Protein AF-0000000078692349 (afdb_homodimer)

Radius of gyration: 20.23 Å; Cα contacts (8 Å, |Δi|>4): 450; chains: 2; bounding box: 38×69×48 Å

Solvent-accessible surface area (backbone atoms only — not comparable to full-atom values): 13780 Å² total; per-residue (Å²): 138,80,83,74,80,79,84,69,89,69,72,74,59,70,56,84,89,34,49,70,49,48,87,74,49,48,60,55,48,46,50,53,50,50,68,70,45,60,89,51,69,67,43,76,86,51,39,38,59,49,18,36,50,50,14,47,52,44,47,55,59,54,56,73,67,59,48,63,56,44,37,41,36,24,38,16,38,36,31,57,38,77,67,88,54,72,30,64,13,73,34,67,58,64,59,73,87,56,31,44,64,45,74,45,77,47,77,55,84,42,24,32,35,38,40,37,38,37,32,41,60,52,95,136,80,84,77,78,78,79,69,86,65,71,73,59,70,57,84,87,34,50,71,49,51,86,73,50,48,61,55,49,47,51,51,50,51,68,71,45,59,90,50,69,69,44,76,86,52,39,39,59,48,19,36,49,50,14,47,50,43,47,55,59,53,54,73,68,59,49,63,56,43,36,42,37,24,37,16,38,34,29,55,41,76,66,86,54,72,30,64,13,73,34,67,58,64,58,74,88,57,32,43,63,44,75,45,78,46,78,54,84,40,24,33,35,38,39,38,38,37,33,43,61,51,94

Organism: Leishmania braziliensis (NCBI:txid5660)

pLDDT: mean 84.59, std 17.61, range [29.28, 98.5]

InterPro domains:
  IPR005334 Dynein light chain Tctex-1-like [PF03645] (25-118)
  IPR005334 Dynein light chain Tctex-1-like [PTHR21255] (7-121)
  IPR038586 Tctex-1-like superfamily [G3DSA:3.30.1140.40] (23-121)

Secondary structure (DSSP, 8-state):
-----------SSPPGGGS--HHHHHHHHHHHHHHHHTTPPP-HHHHHHHHHHHHHHHHHHHHTT--TTEEEEEEEEEEE--SS-EEEEEEEES-TTT-EEEEEEEE-SSEEEEEEEEEEE--/-----------SSPPGGGS--HHHHHHHHHHHHHHHHTTPPP-HHHHHHHHHHHHHHHHHHHHTT--TTEEEEEEEEEEE--SS-EEEEEEEES-TTT-EEEEEEEE-SSEEEEEEEEEEE--

Sequence (246 aa):
MQGEVDATTFSLRPDHQHKFRPNELKPIAKSVLESRLEDQEYNADEMQNISKEIADTVRDKIRLKNLERYKIIVHCMIGEQRGEGMRTGCKMFWDSDTDNYFEEVYVSKHLFATVTVFGVYQYMQGEVDATTFSLRPDHQHKFRPNELKPIAKSVLESRLEDQEYNADEMQNISKEIADTVRDKIRLKNLERYKIIVHCMIGEQRGEGMRTGCKMFWDSDTDNYFEEVYVSKHLFATVTVFGVYQY

Nearest PDB structures (foldseek):
  8glv-assembly1_AS  TM=9.464E-01  e=1.092E-13  Chlamydomonas reinhardtii
  8j07-assembly1_r7  TM=9.504E-01  e=2.061E-12  Homo sapiens
  8glv-assembly1_Lr  TM=9.351E-01  e=1.357E-10  Chlamydomonas reinhardtii
  8rgi-assembly1_B  TM=9.000E-01  e=9.928E-11  Homo sapiens
  8bwy-assembly1_N  TM=9.150E-01  e=2.405E-09  Chlamydomonas reinhardtii

Foldseek 3Di:
DPPPPCPDDPPLADDPLLADDCVVLVVLLVVLCCVLCPVNADDPVCVVVSQVVSQVSSVVVVVVSVNPQWDKDKGKDKDFDDDDDDDDDDDDPADPVGKDKDKDWDDDNTMIMMMIMIIHGHD/DPPPPCPPPPPLADDPLLADDCVVLVVLLVVLCCVLCPVPADDPVCVVVSQVVSQVSSVVVVVVSVNPQWDKDKGKDKDFDDDDDDDDDDDDPADPVGKDKDKDWDDDNTMIMMMIMIIHGHD

Structure (mmCIF, N/CA/C/O backbone):
data_AF-0000000078692349-model_v1
#
loop_
_entity.id
_entity.type
_entity.pdbx_description
1 polymer 'Dynein light chain'
#
loop_
_atom_site.group_PDB
_atom_site.id
_atom_site.type_symbol
_atom_site.label_atom_id
_atom_site.label_alt_id
_atom_site.label_comp_id
_atom_site.label_asym_id
_atom_site.label_entity_id
_atom_site.label_seq_id
_atom_site.pdbx_PDB_ins_code
_atom_site.Cartn_x
_atom_site.Cartn_y
_atom_site.Cartn_z
_atom_site.occupancy
_atom_site.B_iso_or_equiv
_atom_site.auth_seq_id
_atom_site.auth_comp_id
_atom_site.auth_asym_id
_atom_site.auth_atom_id
_atom_site.pdbx_PDB_model_num
ATOM 1 N N . MET A 1 1 ? -18.703 44.656 26.703 1 30 1 MET A N 1
ATOM 2 C CA . MET A 1 1 ? -18.312 43.344 27.219 1 30 1 MET A CA 1
ATOM 3 C C . MET A 1 1 ? -18 42.375 26.062 1 30 1 MET A C 1
ATOM 5 O O . MET A 1 1 ? -18.922 41.844 25.438 1 30 1 MET A O 1
ATOM 9 N N . GLN A 1 2 ? -17.062 42.594 25.094 1 35.19 2 GLN A N 1
ATOM 10 C CA . GLN A 1 2 ? -16.828 42.125 23.719 1 35.19 2 GLN A CA 1
ATOM 11 C C . GLN A 1 2 ? -16.453 40.656 23.703 1 35.19 2 GLN A C 1
ATOM 13 O O . GLN A 1 2 ? -15.539 40.219 24.422 1 35.19 2 GLN A O 1
ATOM 18 N N . GLY A 1 3 ? -17.312 39.625 23.562 1 36.78 3 GLY A N 1
ATOM 19 C CA . GLY A 1 3 ? -17.156 38.188 23.656 1 36.78 3 GLY A CA 1
ATOM 20 C C . GLY A 1 3 ? -15.906 37.656 22.953 1 36.78 3 GLY A C 1
ATOM 21 O O . GLY A 1 3 ? -15.711 37.906 21.766 1 36.78 3 GLY A O 1
ATOM 22 N N . GLU A 1 4 ? -14.633 37.5 23.609 1 35.28 4 GLU A N 1
ATOM 23 C CA . GLU A 1 4 ? -13.305 37.031 23.219 1 35.28 4 GLU A CA 1
ATOM 24 C C . GLU A 1 4 ? -13.367 35.719 22.469 1 35.28 4 GLU A C 1
ATOM 26 O O . GLU A 1 4 ? -13.922 34.719 22.984 1 35.28 4 GLU A O 1
ATOM 31 N N . VAL A 1 5 ? -13.664 35.625 21.219 1 39.97 5 VAL A N 1
ATOM 32 C CA . VAL A 1 5 ? -13.57 34.469 20.344 1 39.97 5 VAL A CA 1
ATOM 33 C C . VAL A 1 5 ? -12.289 33.688 20.641 1 39.97 5 VAL A C 1
ATOM 35 O O . VAL A 1 5 ? -11.188 34.219 20.5 1 39.97 5 VAL A O 1
ATOM 38 N N . ASP A 1 6 ? -12.188 32.969 21.859 1 36.38 6 ASP A N 1
ATOM 39 C CA . ASP A 1 6 ? -11.07 32.125 22.266 1 36.38 6 ASP A CA 1
ATOM 40 C C . ASP A 1 6 ? -10.562 31.297 21.094 1 36.38 6 ASP A C 1
ATOM 42 O O . ASP A 1 6 ? -11.297 30.469 20.547 1 36.38 6 ASP A O 1
ATOM 46 N N . ALA A 1 7 ? -9.922 31.625 20.141 1 39.53 7 ALA A N 1
ATOM 47 C CA . ALA A 1 7 ? -9.133 31.109 19.031 1 39.53 7 ALA A CA 1
ATOM 48 C C . ALA A 1 7 ? -8.461 29.781 19.391 1 39.53 7 ALA A C 1
ATOM 50 O O . ALA A 1 7 ? -7.672 29.234 18.625 1 39.53 7 ALA A O 1
ATOM 51 N N . THR A 1 8 ? -8.227 29.328 20.672 1 37.91 8 THR A N 1
ATOM 52 C CA . THR A 1 8 ? -7.164 28.562 21.312 1 37.91 8 THR A CA 1
ATOM 53 C C . THR A 1 8 ? -7.172 27.125 20.828 1 37.91 8 THR A C 1
ATOM 55 O O . THR A 1 8 ? -6.125 26.578 20.469 1 37.91 8 THR A O 1
ATOM 58 N N . THR A 1 9 ? -8.086 26.141 21.531 1 38.66 9 THR A N 1
ATOM 59 C CA . THR A 1 9 ? -7.746 24.734 21.766 1 38.66 9 THR A CA 1
ATOM 60 C C . THR A 1 9 ? -7.855 23.938 20.469 1 38.66 9 THR A C 1
ATOM 62 O O . THR A 1 9 ? -8.961 23.703 19.969 1 38.66 9 THR A O 1
ATOM 65 N N . PHE A 1 10 ? -7.469 24.203 19.344 1 40.56 10 PHE A N 1
ATOM 66 C CA . PHE A 1 10 ? -7.262 23.547 18.062 1 40.56 10 PHE A CA 1
ATOM 67 C C . PHE A 1 10 ? -7.141 22.031 18.234 1 40.56 10 PHE A C 1
ATOM 69 O O . PHE A 1 10 ? -6.23 21.547 18.922 1 40.56 10 PHE A O 1
ATOM 76 N N . SER A 1 11 ? -8.008 21.344 18.547 1 48.5 11 SER A N 1
ATOM 77 C CA . SER A 1 11 ? -8.055 19.922 18.844 1 48.5 11 SER A CA 1
ATOM 78 C C . SER A 1 11 ? -7.215 19.125 17.859 1 48.5 11 SER A C 1
ATOM 80 O O . SER A 1 11 ? -7.496 19.125 16.656 1 48.5 11 SER A O 1
ATOM 82 N N . LEU A 1 12 ? -5.84 19.016 18 1 58.34 12 LEU A N 1
ATOM 83 C CA . LEU A 1 12 ? -4.746 18.344 17.297 1 58.34 12 LEU A CA 1
ATOM 84 C C . LEU A 1 12 ? -5.176 16.969 16.812 1 58.34 12 LEU A C 1
ATOM 86 O O . LEU A 1 12 ? -4.711 16.5 15.773 1 58.34 12 LEU A O 1
ATOM 90 N N . ARG A 1 13 ? -5.957 16.297 17.672 1 58.62 13 ARG A N 1
ATOM 91 C CA . ARG A 1 13 ? -6.367 14.945 17.312 1 58.62 13 ARG A CA 1
ATOM 92 C C . ARG A 1 13 ? -7.754 14.945 16.688 1 58.62 13 ARG A C 1
ATOM 94 O O . ARG A 1 13 ? -8.562 15.836 16.938 1 58.62 13 ARG A O 1
ATOM 101 N N . PRO A 1 14 ? -8 14.219 15.688 1 60.16 14 PRO A N 1
ATOM 102 C CA . PRO A 1 14 ? -9.32 14.156 15.055 1 60.16 14 PRO A CA 1
ATOM 103 C C . PRO A 1 14 ? -10.445 13.922 16.062 1 60.16 14 PRO A C 1
ATOM 105 O O . PRO A 1 14 ? -10.242 13.273 17.078 1 60.16 14 PRO A O 1
ATOM 108 N N . ASP A 1 15 ? -11.547 14.703 15.867 1 64.62 15 ASP A N 1
ATOM 109 C CA . ASP A 1 15 ? -12.766 14.352 16.594 1 64.62 15 ASP A CA 1
ATOM 110 C C . ASP A 1 15 ? -13.172 12.906 16.312 1 64.62 15 ASP A C 1
ATOM 112 O O . ASP A 1 15 ? -12.922 12.391 15.219 1 64.62 15 ASP A O 1
ATOM 116 N N . HIS A 1 16 ? -13.609 12.195 17.344 1 62.59 16 HIS A N 1
ATOM 117 C CA . HIS A 1 16 ? -13.969 10.781 17.297 1 62.59 16 HIS A CA 1
ATOM 118 C C . HIS A 1 16 ? -14.781 10.453 16.062 1 62.59 16 HIS A C 1
ATOM 120 O O . HIS A 1 16 ? -14.617 9.391 15.461 1 62.59 16 HIS A O 1
ATOM 126 N N . GLN A 1 17 ? -15.648 11.43 15.648 1 64.31 17 GLN A N 1
ATOM 127 C CA . GLN A 1 17 ? -16.562 11.156 14.547 1 64.31 17 GLN A CA 1
ATOM 128 C C . GLN A 1 17 ? -15.844 11.227 13.203 1 64.31 17 GLN A C 1
ATOM 130 O O . GLN A 1 17 ? -16.312 10.656 12.211 1 64.31 17 GLN A O 1
ATOM 135 N N . HIS A 1 18 ? -14.75 11.781 13.141 1 77.88 18 HIS A N 1
ATOM 136 C CA . HIS A 1 18 ? -14.117 11.977 11.844 1 77.88 18 HIS A CA 1
ATOM 137 C C . HIS A 1 18 ? -12.773 11.258 11.766 1 77.88 18 HIS A C 1
ATOM 139 O O . HIS A 1 18 ? -11.875 11.688 11.047 1 77.88 18 HIS A O 1
ATOM 145 N N . LYS A 1 19 ? -12.773 10.18 12.555 1 87 19 LYS A N 1
ATOM 146 C CA . LYS A 1 19 ? -11.555 9.375 12.562 1 87 19 LYS A CA 1
ATOM 147 C C . LYS A 1 19 ? -11.586 8.32 11.461 1 87 19 LYS A C 1
ATOM 149 O O . LYS A 1 19 ? -12.656 7.844 11.078 1 87 19 LYS A O 1
ATOM 154 N N . PHE A 1 20 ? -10.531 8.016 10.93 1 93.06 20 PHE A N 1
ATOM 155 C CA . PHE A 1 20 ? -10.375 6.883 10.023 1 93.06 20 PHE A CA 1
ATOM 156 C C . PHE A 1 20 ? -10.586 5.566 10.758 1 93.06 20 PHE A C 1
ATOM 158 O O . PHE A 1 20 ? -9.75 5.168 11.57 1 93.06 20 PHE A O 1
ATOM 165 N N . ARG A 1 21 ? -11.75 4.93 10.508 1 93.19 21 ARG A N 1
ATOM 166 C CA . ARG A 1 21 ? -12.102 3.682 11.172 1 93.19 21 ARG A CA 1
ATOM 167 C C . ARG A 1 21 ? -12.195 2.533 10.172 1 93.19 21 ARG A C 1
ATOM 169 O O . ARG A 1 21 ? -13.195 2.395 9.469 1 93.19 21 ARG A O 1
ATOM 176 N N . PRO A 1 22 ? -11.25 1.64 10.219 1 94.75 22 PRO A N 1
ATOM 177 C CA . PRO A 1 22 ? -11.219 0.55 9.242 1 94.75 22 PRO A CA 1
ATOM 178 C C . PRO A 1 22 ? -12.516 -0.246 9.203 1 94.75 22 PRO A C 1
ATOM 180 O O . PRO A 1 22 ? -13.016 -0.564 8.117 1 94.75 22 PRO A O 1
ATOM 183 N N . ASN A 1 23 ? -13.078 -0.548 10.352 1 95.38 23 ASN A N 1
ATOM 184 C CA . ASN A 1 23 ? -14.273 -1.384 10.414 1 95.38 23 ASN A CA 1
ATOM 185 C C . ASN A 1 23 ? -15.438 -0.762 9.641 1 95.38 23 ASN A C 1
ATOM 187 O O . ASN A 1 23 ? -16.266 -1.477 9.086 1 95.38 23 ASN A O 1
ATOM 191 N N . GLU A 1 24 ? -15.469 0.544 9.555 1 94.94 24 GLU A N 1
ATOM 192 C CA . GLU A 1 24 ? -16.531 1.246 8.844 1 94.94 24 GLU A CA 1
ATOM 193 C C . GLU A 1 24 ? -16.234 1.33 7.348 1 94.94 24 GLU A C 1
ATOM 195 O O . GLU A 1 24 ? -17.141 1.416 6.527 1 94.94 24 GLU A O 1
ATOM 200 N N . LEU A 1 25 ? -15.047 1.319 6.988 1 97.31 25 LEU A N 1
ATOM 201 C CA . LEU A 1 25 ? -14.648 1.611 5.613 1 97.31 25 LEU A CA 1
ATOM 202 C C . LEU A 1 25 ? -14.414 0.323 4.832 1 97.31 25 LEU A C 1
ATOM 204 O O . LEU A 1 25 ? -14.586 0.296 3.609 1 97.31 25 LEU A O 1
ATOM 208 N N . LYS A 1 26 ? -14.125 -0.761 5.473 1 97.94 26 LYS A N 1
ATOM 209 C CA . LYS A 1 26 ? -13.805 -2.047 4.859 1 97.94 26 LYS A CA 1
ATOM 210 C C . LYS A 1 26 ? -14.938 -2.527 3.965 1 97.94 26 LYS A C 1
ATOM 212 O O . LYS A 1 26 ? -14.703 -2.977 2.84 1 97.94 26 LYS A O 1
ATOM 217 N N . PRO A 1 27 ? -16.203 -2.408 4.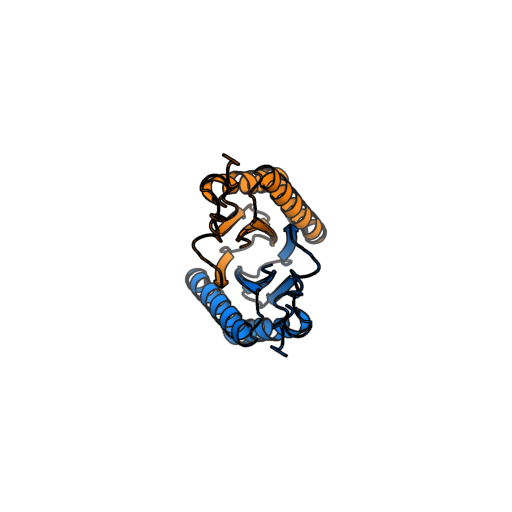438 1 98.25 27 PRO A N 1
ATOM 218 C CA . PRO A 1 27 ? -17.297 -2.887 3.59 1 98.25 27 PRO A CA 1
ATOM 219 C C . PRO A 1 27 ? -17.375 -2.146 2.258 1 98.25 27 PRO A C 1
ATOM 221 O O . PRO A 1 27 ? -17.812 -2.721 1.254 1 98.25 27 PRO A O 1
ATOM 224 N N . ILE A 1 28 ? -16.953 -0.93 2.201 1 98.19 28 ILE A N 1
ATOM 225 C CA . ILE A 1 28 ? -16.953 -0.157 0.963 1 98.19 28 ILE A CA 1
ATOM 226 C C . ILE A 1 28 ? -15.992 -0.801 -0.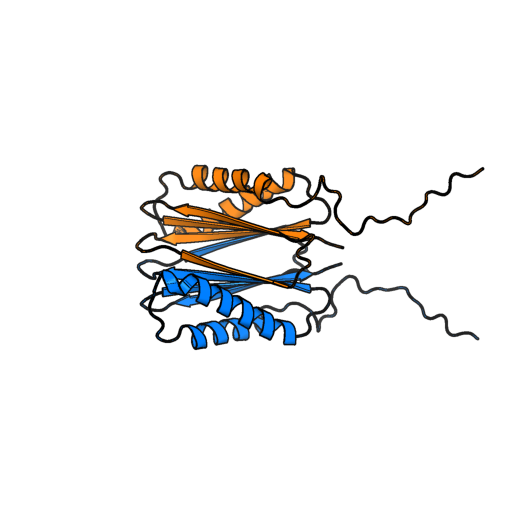042 1 98.19 28 ILE A C 1
ATOM 228 O O . ILE A 1 28 ? -16.375 -1.084 -1.179 1 98.19 28 ILE A O 1
ATOM 232 N N . ALA A 1 29 ? -14.742 -1.069 0.353 1 98.38 29 ALA A N 1
ATOM 233 C CA . ALA A 1 29 ? -13.742 -1.684 -0.524 1 98.38 29 ALA A CA 1
ATOM 234 C C . ALA A 1 29 ? -14.18 -3.084 -0.948 1 98.38 29 ALA A C 1
ATOM 236 O O . ALA A 1 29 ? -14.039 -3.457 -2.115 1 98.38 29 ALA A O 1
ATOM 237 N N . LYS A 1 30 ? -14.75 -3.791 -0.002 1 98.38 30 LYS A N 1
ATOM 238 C CA . LYS A 1 30 ? -15.211 -5.145 -0.28 1 98.38 30 LYS A CA 1
ATOM 239 C C . LYS A 1 30 ? -16.281 -5.148 -1.366 1 98.38 30 LYS A C 1
ATOM 241 O O . LYS A 1 30 ? -16.219 -5.934 -2.312 1 98.38 30 LYS A O 1
ATOM 246 N N . SER A 1 31 ? -17.203 -4.281 -1.184 1 98.5 31 SER A N 1
ATOM 247 C CA . SER A 1 31 ? -18.297 -4.203 -2.146 1 98.5 31 SER A CA 1
ATOM 248 C C . SER A 1 31 ? -17.781 -3.836 -3.535 1 98.5 31 SER A C 1
ATOM 250 O O . SER A 1 31 ? -18.234 -4.395 -4.535 1 98.5 31 SER A O 1
ATOM 252 N N . VAL A 1 32 ? -16.891 -2.906 -3.629 1 98.38 32 VAL A N 1
ATOM 253 C CA . VAL A 1 32 ? -16.344 -2.486 -4.914 1 98.38 32 VAL A CA 1
ATOM 254 C C . VAL A 1 32 ? -15.602 -3.654 -5.566 1 98.38 32 VAL A C 1
ATOM 256 O O . VAL A 1 32 ? -15.789 -3.924 -6.758 1 98.38 32 VAL A O 1
ATOM 259 N N . LEU A 1 33 ? -14.781 -4.395 -4.809 1 98.31 33 LEU A N 1
ATOM 260 C CA . LEU A 1 33 ? -14.039 -5.539 -5.32 1 98.31 33 LEU A CA 1
ATOM 261 C C . LEU A 1 33 ? -14.984 -6.613 -5.844 1 98.31 33 LEU A C 1
ATOM 263 O O . LEU A 1 33 ? -14.828 -7.094 -6.969 1 98.31 33 LEU A O 1
ATOM 267 N N . GLU A 1 34 ? -15.938 -6.93 -5.043 1 97.81 34 GLU A N 1
ATOM 268 C CA . GLU A 1 34 ? -16.875 -7.992 -5.41 1 97.81 34 GLU A CA 1
ATOM 269 C C . GLU A 1 34 ? -17.672 -7.617 -6.652 1 97.81 34 GLU A C 1
ATOM 271 O O . GLU A 1 34 ? -17.844 -8.438 -7.559 1 97.81 34 GLU A O 1
ATOM 276 N N . SER A 1 35 ? -18.172 -6.402 -6.688 1 97.88 35 SER A N 1
ATOM 277 C CA . SER A 1 35 ? -19 -5.961 -7.805 1 97.88 35 SER A CA 1
ATOM 278 C C . SER A 1 35 ? -18.188 -5.883 -9.094 1 97.88 35 SER A C 1
ATOM 280 O O . SER A 1 35 ? -18.656 -6.297 -10.156 1 97.88 35 SER A O 1
ATOM 282 N N . ARG A 1 36 ? -16.984 -5.395 -9.031 1 97.31 36 ARG A N 1
ATOM 283 C CA . ARG A 1 36 ? -16.203 -5.145 -10.234 1 97.31 36 ARG A CA 1
ATOM 284 C C . ARG A 1 36 ? -15.562 -6.434 -10.758 1 97.31 36 ARG A C 1
ATOM 286 O O . ARG A 1 36 ? -15.398 -6.605 -11.961 1 97.31 36 ARG A O 1
ATOM 293 N N . LEU A 1 37 ? -15.234 -7.375 -9.875 1 96.88 37 LEU A N 1
ATOM 294 C CA . LEU A 1 37 ? -14.391 -8.492 -10.281 1 96.88 37 LEU A CA 1
ATOM 295 C C . LEU A 1 37 ? -15.195 -9.789 -10.336 1 96.88 37 LEU A C 1
ATOM 297 O O . LEU A 1 37 ? -14.664 -10.836 -10.711 1 96.88 37 LEU A O 1
ATOM 301 N N . GLU A 1 38 ? -16.438 -9.609 -9.953 1 94.25 38 GLU A N 1
ATOM 302 C CA . GLU A 1 38 ? -17.266 -10.805 -10.047 1 94.25 38 GLU A CA 1
ATOM 303 C C . GLU A 1 38 ? -17.219 -11.406 -11.445 1 94.25 38 GLU A C 1
ATOM 305 O O . GLU A 1 38 ? -17.438 -10.703 -12.438 1 94.25 38 GLU A O 1
ATOM 310 N N . ASP A 1 39 ? -16.719 -12.57 -11.672 1 91.94 39 ASP A N 1
ATOM 311 C CA . ASP A 1 39 ? -16.688 -13.328 -12.922 1 91.94 39 ASP A CA 1
ATOM 312 C C . ASP A 1 39 ? -15.594 -12.805 -13.852 1 91.94 39 ASP A C 1
ATOM 314 O O . ASP A 1 39 ? -15.625 -13.055 -15.055 1 91.94 39 ASP A O 1
ATOM 318 N N . GLN A 1 40 ? -14.859 -11.836 -13.367 1 93.06 40 GLN A N 1
ATOM 319 C CA . GLN A 1 40 ? -13.75 -11.305 -14.148 1 93.06 40 GLN A CA 1
ATOM 320 C C . GLN A 1 40 ? -12.648 -12.352 -14.32 1 93.06 40 GLN A C 1
ATOM 322 O O . GLN A 1 40 ? -12.219 -12.969 -13.344 1 93.06 40 GLN A O 1
ATOM 327 N N . GLU A 1 41 ? -12.289 -12.609 -15.555 1 92.44 41 GLU A N 1
ATOM 328 C CA . GLU A 1 41 ? -11.109 -13.43 -15.812 1 92.44 41 GLU A CA 1
ATOM 329 C C . GLU A 1 41 ? -9.836 -12.586 -15.828 1 92.44 41 GLU A C 1
ATOM 331 O O . GLU A 1 41 ? -9.883 -11.391 -16.125 1 92.44 41 GLU A O 1
ATOM 336 N N . TYR A 1 42 ? -8.875 -13.305 -15.539 1 91.44 42 TYR A N 1
ATOM 337 C CA . TYR A 1 42 ? -7.621 -12.562 -15.547 1 91.44 42 TYR A CA 1
ATOM 338 C C . TYR A 1 42 ? -7.148 -12.32 -16.969 1 91.44 42 TYR A C 1
ATOM 340 O O . TYR A 1 42 ? -7.039 -13.25 -17.766 1 91.44 42 TYR A O 1
ATOM 348 N N . ASN A 1 43 ? -6.926 -11.102 -17.281 1 91.25 43 ASN A N 1
ATOM 349 C CA . ASN A 1 43 ? -6.312 -10.602 -18.5 1 91.25 43 ASN A CA 1
ATOM 350 C C . ASN A 1 43 ? -5.316 -9.484 -18.219 1 91.25 43 ASN A C 1
ATOM 352 O O . ASN A 1 43 ? -5.711 -8.359 -17.891 1 91.25 43 ASN A O 1
ATOM 356 N N . ALA A 1 44 ? -4.09 -9.789 -18.391 1 84.88 44 ALA A N 1
ATOM 357 C CA . ALA A 1 44 ? -3.018 -8.883 -17.984 1 84.88 44 ALA A CA 1
ATOM 358 C C . ALA A 1 44 ? -3.197 -7.504 -18.609 1 84.88 44 ALA A C 1
ATOM 360 O O . ALA A 1 44 ? -2.91 -6.484 -17.984 1 84.88 44 ALA A O 1
ATOM 361 N N . ASP A 1 45 ? -3.697 -7.402 -19.75 1 88.88 45 ASP A N 1
ATOM 362 C CA . ASP A 1 45 ? -3.816 -6.145 -20.484 1 88.88 45 ASP A CA 1
ATOM 363 C C . ASP A 1 45 ? -4.898 -5.254 -19.891 1 88.88 45 ASP A C 1
ATOM 365 O O . ASP A 1 45 ? -4.824 -4.027 -19.969 1 88.88 45 ASP A O 1
ATOM 369 N N . GLU A 1 46 ? -5.84 -5.914 -19.281 1 92.69 46 GLU A N 1
ATOM 370 C CA . GLU A 1 46 ? -6.977 -5.152 -18.781 1 92.69 46 GLU A CA 1
ATOM 371 C C . GLU A 1 46 ? -6.801 -4.82 -17.297 1 92.69 46 GLU A C 1
ATOM 373 O O . GLU A 1 46 ? -7.449 -3.908 -16.781 1 92.69 46 GLU A O 1
ATOM 378 N N . MET A 1 47 ? -5.957 -5.586 -16.625 1 92.75 47 MET A N 1
ATOM 379 C CA . MET A 1 47 ? -5.914 -5.52 -15.164 1 92.75 47 MET A CA 1
ATOM 380 C C . MET A 1 47 ? -5.352 -4.184 -14.695 1 92.75 47 MET A C 1
ATOM 382 O O . MET A 1 47 ? -5.699 -3.703 -13.609 1 92.75 47 MET A O 1
ATOM 386 N N . GLN A 1 48 ? -4.523 -3.592 -15.531 1 92.06 48 GLN A N 1
ATOM 387 C CA . GLN A 1 48 ? -4 -2.281 -15.164 1 92.06 48 GLN A CA 1
ATOM 388 C C . GLN A 1 48 ? -5.125 -1.257 -15.031 1 92.06 48 GLN A C 1
ATOM 390 O O . GLN A 1 48 ? -5.223 -0.562 -14.023 1 92.06 48 GLN A O 1
ATOM 395 N N . ASN A 1 49 ? -5.902 -1.186 -16.047 1 95.44 49 ASN A N 1
ATOM 396 C CA . ASN A 1 49 ? -7.008 -0.235 -16.031 1 95.44 49 ASN A CA 1
ATOM 397 C C . ASN A 1 49 ? -8.031 -0.571 -14.953 1 95.44 49 ASN A C 1
ATOM 399 O O . ASN A 1 49 ? -8.547 0.325 -14.289 1 95.44 49 ASN A O 1
ATOM 403 N N . ILE A 1 50 ? -8.273 -1.818 -14.789 1 96.38 50 ILE A N 1
ATOM 404 C CA . ILE A 1 50 ? -9.258 -2.262 -13.805 1 96.38 50 ILE A CA 1
ATOM 405 C C . ILE A 1 50 ? -8.781 -1.899 -12.398 1 96.38 50 ILE A C 1
ATOM 407 O O . ILE A 1 50 ? -9.562 -1.434 -11.57 1 96.38 50 ILE A O 1
ATOM 411 N N . SER A 1 51 ? -7.523 -2.146 -12.109 1 96.25 51 SER A N 1
ATOM 412 C CA . SER A 1 51 ? -6.984 -1.809 -10.797 1 96.25 51 SER A CA 1
ATOM 413 C C . SER A 1 51 ? -7.121 -0.317 -10.516 1 96.25 51 SER A C 1
ATOM 415 O O . SER A 1 51 ? -7.473 0.078 -9.398 1 96.25 51 SER A O 1
ATOM 417 N N . LYS A 1 52 ? -6.879 0.519 -11.531 1 95.19 52 LYS A N 1
ATOM 418 C CA . LYS A 1 52 ? -7.023 1.964 -11.375 1 95.19 52 LYS A CA 1
ATOM 419 C C . LYS A 1 52 ? -8.477 2.348 -11.133 1 95.19 52 LYS A C 1
ATOM 421 O O . LYS A 1 52 ? -8.766 3.213 -10.305 1 95.19 52 LYS A O 1
ATOM 426 N N . GLU A 1 53 ? -9.289 1.737 -11.844 1 97.06 53 GLU A N 1
ATOM 427 C CA . GLU A 1 53 ? -10.719 1.991 -11.688 1 97.06 53 GLU A CA 1
ATOM 428 C C . GLU A 1 53 ? -11.195 1.64 -10.281 1 97.06 53 GLU A C 1
ATOM 430 O O . GLU A 1 53 ? -11.953 2.396 -9.672 1 97.06 53 GLU A O 1
ATOM 435 N N . ILE A 1 54 ? -10.758 0.504 -9.844 1 97.62 54 ILE A N 1
ATOM 436 C CA . ILE A 1 54 ? -11.141 0.071 -8.5 1 97.62 54 ILE A CA 1
ATOM 437 C C . ILE A 1 54 ? -10.617 1.068 -7.473 1 97.62 54 ILE A C 1
ATOM 439 O O . ILE A 1 54 ? -11.359 1.5 -6.586 1 97.62 54 ILE A O 1
ATOM 443 N N . ALA A 1 55 ? -9.391 1.438 -7.605 1 96.44 55 ALA A N 1
ATOM 444 C CA . ALA A 1 55 ? -8.805 2.398 -6.676 1 96.44 55 ALA A CA 1
ATOM 445 C C . ALA A 1 55 ? -9.562 3.721 -6.695 1 96.44 55 ALA A C 1
ATOM 447 O O . ALA A 1 55 ? -9.867 4.285 -5.641 1 96.44 55 ALA A O 1
ATOM 448 N N . ASP A 1 56 ? -9.914 4.188 -7.848 1 96.06 56 ASP A N 1
ATOM 449 C CA . ASP A 1 56 ? -10.672 5.426 -8.008 1 96.06 56 ASP A CA 1
ATOM 450 C C . ASP A 1 56 ? -12.039 5.324 -7.332 1 96.06 56 ASP A C 1
ATOM 452 O O . ASP A 1 56 ? -12.445 6.234 -6.605 1 96.06 56 ASP A O 1
ATOM 456 N N . THR A 1 57 ? -12.695 4.293 -7.59 1 97.44 57 THR A N 1
ATOM 457 C CA . THR A 1 57 ? -14.039 4.102 -7.07 1 97.44 57 THR A CA 1
ATOM 458 C C . THR A 1 57 ? -14.023 4.023 -5.547 1 97.44 57 THR A C 1
ATOM 460 O O . THR A 1 57 ? -14.844 4.656 -4.879 1 97.44 57 THR A O 1
ATOM 463 N N . VAL A 1 58 ? -13.102 3.197 -4.984 1 97.62 58 VAL A N 1
ATOM 464 C CA . VAL A 1 58 ? -12.984 3.09 -3.535 1 97.62 58 VAL A CA 1
ATOM 465 C C . VAL A 1 58 ? -12.672 4.461 -2.939 1 97.62 58 VAL A C 1
ATOM 467 O O . VAL A 1 58 ? -13.289 4.871 -1.954 1 97.62 58 VAL A O 1
ATOM 470 N N . ARG A 1 59 ? -11.719 5.148 -3.51 1 95.44 59 ARG A N 1
ATOM 471 C CA . ARG A 1 59 ? -11.352 6.48 -3.045 1 95.44 59 ARG A CA 1
ATOM 472 C C . ARG A 1 59 ? -12.562 7.406 -3.031 1 95.44 59 ARG A C 1
ATOM 474 O O . ARG A 1 59 ? -12.82 8.094 -2.037 1 95.44 59 ARG A O 1
ATOM 481 N N . ASP A 1 60 ? -13.312 7.43 -4.113 1 95.31 60 ASP A N 1
ATOM 482 C CA . ASP A 1 60 ? -14.461 8.32 -4.242 1 95.31 60 ASP A CA 1
ATOM 483 C C . ASP A 1 60 ? -15.523 8 -3.191 1 95.31 60 ASP A C 1
ATOM 485 O O . ASP A 1 60 ? -16.125 8.906 -2.607 1 95.31 60 ASP A O 1
ATOM 489 N N . LYS A 1 61 ? -15.781 6.781 -2.984 1 96.5 61 LYS A N 1
ATOM 490 C CA . LYS A 1 61 ? -16.781 6.375 -1.996 1 96.5 61 LYS A CA 1
ATOM 491 C C . LYS A 1 61 ? -16.328 6.727 -0.582 1 96.5 61 LYS A C 1
ATOM 493 O O . LYS A 1 61 ? -17.125 7.156 0.245 1 96.5 61 LYS A O 1
ATOM 498 N N . ILE A 1 62 ? -15.047 6.52 -0.279 1 95.25 62 ILE A N 1
ATOM 499 C CA . ILE A 1 62 ? -14.531 6.848 1.043 1 95.25 62 ILE A CA 1
ATOM 500 C C . ILE A 1 62 ? -14.547 8.367 1.242 1 95.25 62 ILE A C 1
ATOM 502 O O . ILE A 1 62 ? -14.812 8.844 2.346 1 95.25 62 ILE A O 1
ATOM 506 N N . ARG A 1 63 ? -14.297 9.086 0.216 1 90.88 63 ARG A N 1
ATOM 507 C CA . ARG A 1 63 ? -14.32 10.539 0.279 1 90.88 63 ARG A CA 1
ATOM 508 C C . ARG A 1 63 ? -15.68 11.047 0.747 1 90.88 63 ARG A C 1
ATOM 510 O O . ARG A 1 63 ? -15.766 12.094 1.396 1 90.88 63 ARG A O 1
ATOM 517 N N . LEU A 1 64 ? -16.688 10.375 0.421 1 93.38 64 LEU A N 1
ATOM 518 C CA . LEU A 1 64 ? -18.047 10.758 0.784 1 93.38 64 LEU A CA 1
ATOM 519 C C . LEU A 1 64 ? -18.25 10.672 2.293 1 93.38 64 LEU A C 1
ATOM 521 O O . LEU A 1 64 ? -19.219 11.219 2.822 1 93.38 64 LEU A O 1
ATOM 525 N N . LYS A 1 65 ? -17.312 10 3.006 1 92.56 65 LYS A N 1
ATOM 526 C CA . LYS A 1 65 ? -17.391 9.898 4.461 1 92.56 65 LYS A CA 1
ATOM 527 C C . LYS A 1 65 ? -16.859 11.156 5.129 1 92.56 65 LYS A C 1
ATOM 529 O O . LYS A 1 65 ? -16.953 11.312 6.348 1 92.56 65 LYS A O 1
ATO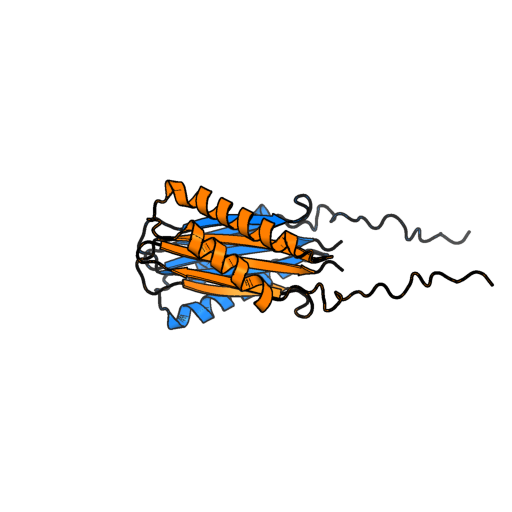M 534 N N . ASN A 1 66 ? -16.281 12.094 4.434 1 89.62 66 ASN A N 1
ATOM 535 C CA . ASN A 1 66 ? -15.844 13.414 4.863 1 89.62 66 ASN A CA 1
ATOM 536 C C . ASN A 1 66 ? -14.867 13.32 6.035 1 89.62 66 ASN A C 1
ATOM 538 O O . ASN A 1 66 ? -15.039 13.992 7.051 1 89.62 66 ASN A O 1
ATOM 542 N N . LEU A 1 67 ? -13.891 12.461 5.91 1 90.12 67 LEU A N 1
ATOM 543 C CA . LEU A 1 67 ? -12.844 12.359 6.918 1 90.12 67 LEU A CA 1
ATOM 544 C C . LEU A 1 67 ? -11.922 13.57 6.875 1 90.12 67 LEU A C 1
ATOM 546 O O . LEU A 1 67 ? -10.953 13.602 6.113 1 90.12 67 LEU A O 1
ATOM 550 N N . GLU A 1 68 ? -12.219 14.492 7.773 1 87.81 68 GLU A N 1
ATOM 551 C CA . GLU A 1 68 ? -11.484 15.758 7.793 1 87.81 68 GLU A CA 1
ATOM 552 C C . GLU A 1 68 ? -10.047 15.555 8.258 1 87.81 68 GLU A C 1
ATOM 554 O O . GLU A 1 68 ? -9.789 14.758 9.156 1 87.81 68 GLU A O 1
ATOM 559 N N . ARG A 1 69 ? -9.086 16.219 7.633 1 88.31 69 ARG A N 1
ATOM 560 C CA . ARG A 1 69 ? -7.668 16.297 7.965 1 88.31 69 ARG A CA 1
ATOM 561 C C . ARG A 1 69 ? -6.98 14.953 7.695 1 88.31 69 ARG A C 1
ATOM 563 O O . ARG A 1 69 ? -5.98 14.625 8.344 1 88.31 69 ARG A O 1
ATOM 570 N N . TYR A 1 70 ? -7.664 14.117 6.953 1 91.19 70 TYR A N 1
ATOM 571 C CA . TYR A 1 70 ? -6.996 12.891 6.531 1 91.19 70 TYR A CA 1
ATOM 572 C C . TYR A 1 70 ? -6.613 12.961 5.055 1 91.19 70 TYR A C 1
ATOM 574 O O . TYR A 1 70 ? -7.43 13.352 4.215 1 91.19 70 TYR A O 1
ATOM 582 N N . LYS A 1 71 ? -5.414 12.633 4.805 1 91.56 71 LYS A N 1
ATOM 583 C CA . LYS A 1 71 ? -5.062 12.188 3.461 1 91.56 71 LYS A CA 1
ATOM 584 C C . LYS A 1 71 ? -5.387 10.711 3.268 1 91.56 71 LYS A C 1
ATOM 586 O O . LYS A 1 71 ? -5.031 9.875 4.102 1 91.56 71 LYS A O 1
ATOM 591 N N . ILE A 1 72 ? -6.086 10.43 2.188 1 93.5 72 ILE A N 1
ATOM 592 C CA . ILE A 1 72 ? -6.496 9.055 1.916 1 93.5 72 ILE A CA 1
ATOM 593 C C . ILE A 1 72 ? -5.68 8.492 0.75 1 93.5 72 ILE A C 1
ATOM 595 O O . ILE A 1 72 ? -5.574 9.133 -0.302 1 93.5 72 ILE A O 1
ATOM 599 N N . ILE A 1 73 ? -5.082 7.348 0.979 1 94.56 73 ILE A N 1
ATOM 600 C CA . ILE A 1 73 ? -4.359 6.633 -0.066 1 94.56 73 ILE A CA 1
ATOM 601 C C . ILE A 1 73 ? -5.039 5.289 -0.336 1 94.56 73 ILE A C 1
ATOM 603 O O . ILE A 1 73 ? -5.301 4.52 0.591 1 94.56 73 ILE A O 1
ATOM 607 N N . VAL A 1 74 ? -5.348 5.074 -1.58 1 96.69 74 VAL A N 1
ATOM 608 C CA . VAL A 1 74 ? -5.906 3.789 -1.982 1 96.69 74 VAL A CA 1
ATOM 609 C C . VAL A 1 74 ? -4.98 3.117 -2.992 1 96.69 74 VAL A C 1
ATOM 611 O O . VAL A 1 74 ? -4.637 3.707 -4.02 1 96.69 74 VAL A O 1
ATOM 614 N N . HIS A 1 75 ? -4.52 2 -2.652 1 95.75 75 HIS A N 1
ATOM 615 C CA . HIS A 1 75 ? -3.654 1.185 -3.496 1 95.75 75 HIS A CA 1
ATOM 616 C C . HIS A 1 75 ? -4.324 -0.135 -3.861 1 95.75 75 HIS A C 1
ATOM 618 O O . HIS A 1 75 ? -4.805 -0.857 -2.984 1 95.75 75 HIS A O 1
ATOM 624 N N . CYS A 1 76 ? -4.445 -0.438 -5.156 1 96.69 76 CYS A N 1
ATOM 625 C CA . CYS A 1 76 ? -5.047 -1.681 -5.625 1 96.69 76 CYS A CA 1
ATOM 626 C C . CYS A 1 76 ? -4.039 -2.508 -6.418 1 96.69 76 CYS A C 1
ATOM 628 O O . CYS A 1 76 ? -3.346 -1.98 -7.289 1 96.69 76 CYS A O 1
ATOM 630 N N . MET A 1 77 ? -3.98 -3.771 -6.117 1 93.88 77 MET A N 1
ATOM 631 C CA . MET A 1 77 ? -3.127 -4.719 -6.832 1 93.88 77 MET A CA 1
ATOM 632 C C . MET A 1 77 ? -3.924 -5.941 -7.273 1 93.88 77 MET A C 1
ATOM 634 O O . MET A 1 77 ? -4.68 -6.512 -6.484 1 93.88 77 MET A O 1
ATOM 638 N N . ILE A 1 78 ? -3.773 -6.32 -8.531 1 93.12 78 ILE A N 1
ATOM 639 C CA . ILE A 1 78 ? -4.449 -7.5 -9.07 1 93.12 78 ILE A CA 1
ATOM 640 C C . ILE A 1 78 ? -3.424 -8.438 -9.703 1 93.12 78 ILE A C 1
ATOM 642 O O . ILE A 1 78 ? -2.508 -7.992 -10.398 1 93.12 78 ILE A O 1
ATOM 646 N N . GLY A 1 79 ? -3.584 -9.695 -9.469 1 90.31 79 GLY A N 1
ATOM 647 C CA . GLY A 1 79 ? -2.719 -10.703 -10.062 1 90.31 79 GLY A CA 1
ATOM 648 C C . GLY A 1 79 ? -3.441 -12 -10.367 1 90.31 79 GLY A C 1
ATOM 649 O O . GLY A 1 79 ? -4.578 -12.203 -9.938 1 90.31 79 GLY A O 1
ATOM 650 N N . GLU A 1 80 ? -2.789 -12.781 -11.156 1 88.19 80 GLU A N 1
ATOM 651 C CA . GLU A 1 80 ? -3.334 -14.094 -11.484 1 88.19 80 GLU A CA 1
ATOM 652 C C . GLU A 1 80 ? -3.27 -15.031 -10.281 1 88.19 80 GLU A C 1
ATOM 654 O O . GLU A 1 80 ? -2.256 -15.094 -9.586 1 88.19 80 GLU A O 1
ATOM 659 N N . GLN A 1 81 ? -4.445 -15.656 -9.984 1 82.75 81 GLN A N 1
ATOM 660 C CA . GLN A 1 81 ? -4.5 -16.594 -8.867 1 82.75 81 GLN A CA 1
ATOM 661 C C . GLN A 1 81 ? -4.09 -18 -9.289 1 82.75 81 GLN A C 1
ATOM 663 O O . GLN A 1 81 ? -4.82 -18.672 -10.023 1 82.75 81 GLN A O 1
ATOM 668 N N . ARG A 1 82 ? -2.859 -18.625 -8.953 1 73.5 82 ARG A N 1
ATOM 669 C CA . ARG A 1 82 ? -2.451 -19.984 -9.266 1 73.5 82 ARG A CA 1
ATOM 670 C C . ARG A 1 82 ? -1.813 -20.656 -8.062 1 73.5 82 ARG A C 1
ATOM 672 O O . ARG A 1 82 ? -1.425 -21.828 -8.125 1 73.5 82 ARG A O 1
ATOM 679 N N . GLY A 1 83 ? -1.942 -20.078 -6.902 1 69 83 GLY A N 1
ATOM 680 C CA . GLY A 1 83 ? -1.153 -20.703 -5.859 1 69 83 GLY A CA 1
ATOM 681 C C . GLY A 1 83 ? -1.666 -20.422 -4.461 1 69 83 GLY A C 1
ATOM 682 O O . GLY A 1 83 ? -2.871 -20.25 -4.258 1 69 83 GLY A O 1
ATOM 683 N N . GLU A 1 84 ? -0.703 -20.625 -3.486 1 66.31 84 GLU A N 1
ATOM 684 C CA . GLU A 1 84 ? -0.98 -20.688 -2.055 1 66.31 84 GLU A CA 1
ATOM 685 C C . GLU A 1 84 ? -1.196 -19.281 -1.482 1 66.31 84 GLU A C 1
ATOM 687 O O . GLU A 1 84 ? -1.064 -19.078 -0.275 1 66.31 84 GLU A O 1
ATOM 692 N N . GLY A 1 85 ? -1.354 -18.297 -2.115 1 75.81 85 GLY A N 1
ATOM 693 C CA . GLY A 1 85 ? -1.88 -17.031 -1.595 1 75.81 85 GLY A CA 1
ATOM 694 C C . GLY A 1 85 ? -0.813 -15.977 -1.406 1 75.81 85 GLY A C 1
ATOM 695 O O . GLY A 1 85 ? 0.29 -16.094 -1.944 1 75.81 85 GLY A O 1
ATOM 696 N N . MET A 1 86 ? -1.106 -14.82 -0.973 1 81.94 86 MET A N 1
ATOM 697 C CA . MET A 1 86 ? -0.306 -13.617 -0.772 1 81.94 86 MET A CA 1
ATOM 698 C C . MET A 1 86 ? -0.251 -13.234 0.705 1 81.94 86 MET A C 1
ATOM 700 O O . MET A 1 86 ? -1.203 -13.484 1.448 1 81.94 86 MET A O 1
ATOM 704 N N . ARG A 1 87 ? 0.925 -12.836 1.146 1 87.12 87 ARG A N 1
ATOM 705 C CA . ARG A 1 87 ? 1.111 -12.289 2.488 1 87.12 87 ARG A CA 1
ATOM 706 C C . ARG A 1 87 ? 1.592 -10.844 2.434 1 87.12 87 ARG A C 1
ATOM 708 O O . ARG A 1 87 ? 2.324 -10.461 1.519 1 87.12 87 ARG A O 1
ATOM 715 N N . THR A 1 88 ? 1.148 -10.141 3.447 1 88.06 88 THR A N 1
ATOM 716 C CA . THR A 1 88 ? 1.513 -8.734 3.408 1 88.06 88 THR A CA 1
ATOM 717 C C . THR A 1 88 ? 2.061 -8.281 4.758 1 88.06 88 THR A C 1
ATOM 719 O O . THR A 1 88 ? 1.688 -8.82 5.801 1 88.06 88 THR A O 1
ATOM 722 N N . GLY A 1 89 ? 3.059 -7.395 4.621 1 87.19 89 GLY A N 1
ATOM 723 C CA . GLY A 1 89 ? 3.568 -6.637 5.754 1 87.19 89 GLY A CA 1
ATOM 724 C C . GLY A 1 89 ? 3.518 -5.137 5.539 1 87.19 89 GLY A C 1
ATOM 725 O O . GLY A 1 89 ? 3.742 -4.652 4.43 1 87.19 89 GLY A O 1
ATOM 726 N N . CYS A 1 90 ? 3.076 -4.473 6.539 1 81.69 90 CYS A N 1
ATOM 727 C CA . CYS A 1 90 ? 2.975 -3.02 6.465 1 81.69 90 CYS A CA 1
ATOM 728 C C . CYS A 1 90 ? 3.65 -2.361 7.664 1 81.69 90 CYS A C 1
ATOM 730 O O . CYS A 1 90 ? 3.441 -2.777 8.805 1 81.69 90 CYS A O 1
ATOM 732 N N . LYS A 1 91 ? 4.504 -1.482 7.398 1 79.38 91 LYS A N 1
ATOM 733 C CA . LYS A 1 91 ? 5.164 -0.696 8.438 1 79.38 91 LYS A CA 1
ATOM 734 C C . LYS A 1 91 ? 4.988 0.8 8.188 1 79.38 91 LYS A C 1
ATOM 736 O O . LYS A 1 91 ? 5.031 1.254 7.047 1 79.38 91 LYS A O 1
ATOM 741 N N . MET A 1 92 ? 4.531 1.407 9.164 1 71.31 92 MET A N 1
ATOM 742 C CA . MET A 1 92 ? 4.277 2.84 9.039 1 71.31 92 MET A CA 1
ATOM 743 C C . MET A 1 92 ? 5.074 3.627 10.07 1 71.31 92 MET A C 1
ATOM 745 O O . MET A 1 92 ? 5.301 3.148 11.18 1 71.31 92 MET A O 1
ATOM 749 N N . PHE A 1 93 ? 5.824 4.598 9.617 1 67.12 93 PHE A N 1
ATOM 750 C CA . PHE A 1 93 ? 6.352 5.578 10.562 1 67.12 93 PHE A CA 1
ATOM 751 C C . PHE A 1 93 ? 5.383 6.738 10.734 1 67.12 93 PHE A C 1
ATOM 753 O O . PHE A 1 93 ? 5.352 7.656 9.906 1 67.12 93 PHE A O 1
ATOM 760 N N . TRP A 1 94 ? 4.223 6.434 11.469 1 60 94 TRP A N 1
ATOM 761 C CA . TRP A 1 94 ? 3.244 7.469 11.789 1 60 94 TRP A CA 1
ATOM 762 C C . TRP A 1 94 ? 2.709 7.301 13.203 1 60 94 TRP A C 1
ATOM 764 O O . TRP A 1 94 ? 3.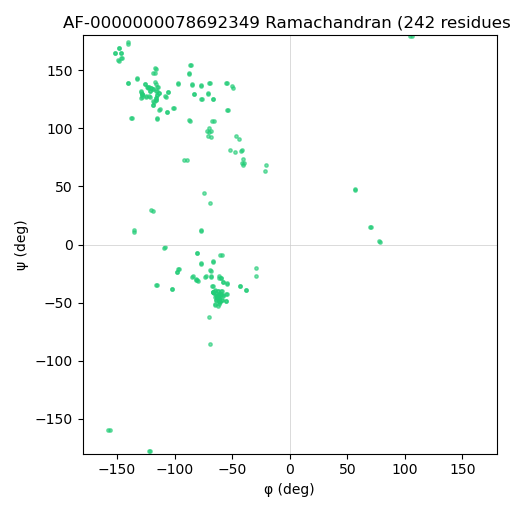09 6.363 13.914 1 60 94 TRP A O 1
ATOM 774 N N . ASP A 1 95 ? 1.935 8.344 13.523 1 70.25 95 ASP A N 1
ATOM 775 C CA . ASP A 1 95 ? 1.188 8.344 14.781 1 70.25 95 ASP A CA 1
ATOM 776 C C . ASP A 1 95 ? 0.078 7.297 14.758 1 70.25 95 ASP A C 1
ATOM 778 O O . ASP A 1 95 ? -0.965 7.504 14.133 1 70.25 95 ASP A O 1
ATOM 782 N N . SER A 1 96 ? 0.375 6.121 15.352 1 71.5 96 SER A N 1
ATOM 783 C CA . SER A 1 96 ? -0.555 4.996 15.352 1 71.5 96 SER A CA 1
ATOM 784 C C . SER A 1 96 ? -1.874 5.367 16.016 1 71.5 96 SER A C 1
ATOM 786 O O . SER A 1 96 ? -2.869 4.652 15.883 1 71.5 96 SER A O 1
ATOM 788 N N . ASP A 1 97 ? -1.954 6.516 16.641 1 77.5 97 ASP A N 1
ATOM 789 C CA . ASP A 1 97 ? -3.195 6.941 17.281 1 77.5 97 ASP A CA 1
ATOM 790 C C . ASP A 1 97 ? -4.16 7.547 16.25 1 77.5 97 ASP A C 1
ATOM 792 O O . ASP A 1 97 ? -5.375 7.512 16.453 1 77.5 97 ASP A O 1
ATOM 796 N N . THR A 1 98 ? -3.615 8.133 15.25 1 84.94 98 THR A N 1
ATOM 797 C CA . THR A 1 98 ? -4.465 8.852 14.305 1 84.94 98 THR A CA 1
ATOM 798 C C . THR A 1 98 ? -4.41 8.203 12.93 1 84.94 98 THR A C 1
ATOM 800 O O . THR A 1 98 ? -5.434 8.086 12.25 1 84.94 98 THR A O 1
ATOM 803 N N . ASP A 1 99 ? -3.283 7.695 12.562 1 90.12 99 ASP A N 1
ATOM 804 C CA . ASP A 1 99 ? -3.131 7.043 11.266 1 90.12 99 ASP A CA 1
ATOM 805 C C . ASP A 1 99 ? -3.561 5.582 11.336 1 90.12 99 ASP A C 1
ATOM 807 O O . ASP A 1 99 ? -3.346 4.91 12.344 1 90.12 99 ASP A O 1
ATOM 811 N N . ASN A 1 100 ? -4.219 5.133 10.438 1 92.31 100 ASN A N 1
ATOM 812 C CA . ASN A 1 100 ? -4.625 3.734 10.359 1 92.31 100 ASN A CA 1
ATOM 813 C C . ASN A 1 100 ? -4.73 3.256 8.914 1 92.31 100 ASN A C 1
ATOM 815 O O . ASN A 1 100 ? -4.535 4.035 7.984 1 92.31 100 ASN A O 1
ATOM 819 N N . TYR A 1 101 ? -4.863 1.968 8.75 1 93.56 101 TYR A N 1
ATOM 820 C CA . TYR A 1 101 ? -5.051 1.4 7.422 1 93.56 101 TYR A CA 1
ATOM 821 C C . TYR A 1 101 ? -5.844 0.101 7.488 1 93.56 101 TYR A C 1
ATOM 823 O O . TYR A 1 101 ? -6.031 -0.463 8.57 1 93.56 101 TYR A O 1
ATOM 831 N N . PHE A 1 102 ? -6.316 -0.316 6.359 1 95.19 102 PHE A N 1
ATOM 832 C CA . PHE A 1 102 ? -6.887 -1.653 6.234 1 95.19 102 PHE A CA 1
ATOM 833 C C . PHE A 1 102 ? -6.613 -2.232 4.855 1 95.19 102 PHE A C 1
ATOM 835 O O . PHE A 1 102 ? -6.246 -1.503 3.93 1 95.19 102 PHE A O 1
ATOM 842 N N . GLU A 1 103 ? -6.734 -3.535 4.832 1 95.69 103 GLU A N 1
ATOM 843 C CA . GLU A 1 103 ? -6.543 -4.281 3.592 1 95.69 103 GLU A CA 1
ATOM 844 C C . GLU A 1 103 ? -7.715 -5.219 3.324 1 95.69 103 GLU A C 1
ATOM 846 O O . GLU A 1 103 ? -8.188 -5.906 4.234 1 95.69 103 GLU A O 1
ATOM 851 N N . GLU A 1 104 ? -8.234 -5.141 2.17 1 96.5 104 GLU A N 1
ATOM 852 C CA . GLU A 1 104 ? -9.25 -6.082 1.72 1 96.5 104 GLU A CA 1
ATOM 853 C C . GLU A 1 104 ? -8.75 -6.918 0.544 1 96.5 104 GLU A C 1
ATOM 855 O O . GLU A 1 104 ? -8.07 -6.402 -0.346 1 96.5 104 GLU A O 1
ATOM 860 N N . VAL A 1 105 ? -9.039 -8.219 0.641 1 94.38 105 VAL A N 1
ATOM 861 C CA . VAL A 1 105 ? -8.57 -9.141 -0.389 1 94.38 105 VAL A CA 1
ATOM 862 C C . VAL A 1 105 ? -9.758 -9.836 -1.048 1 94.38 105 VAL A C 1
ATOM 864 O O . VAL A 1 105 ? -10.711 -10.227 -0.37 1 94.38 105 VAL A O 1
ATOM 867 N N . TYR A 1 106 ? -9.695 -9.875 -2.332 1 95.75 106 TYR A N 1
ATOM 868 C CA . TYR A 1 106 ? -10.625 -10.641 -3.148 1 95.75 106 TYR A CA 1
ATOM 869 C C . TYR A 1 106 ? -9.914 -11.766 -3.887 1 95.75 106 TYR A C 1
ATOM 871 O O . TYR A 1 106 ? -8.875 -11.539 -4.516 1 95.75 106 TYR A O 1
ATOM 879 N N . VAL A 1 107 ? -10.484 -12.953 -3.738 1 92.75 107 VAL A N 1
ATOM 880 C CA . VAL A 1 107 ? -9.883 -14.094 -4.422 1 92.75 107 VAL A CA 1
ATOM 881 C C . VAL A 1 107 ? -10.938 -14.828 -5.234 1 92.75 107 VAL A C 1
ATOM 883 O O . VAL A 1 107 ? -12.031 -15.117 -4.734 1 92.75 107 VAL A O 1
ATOM 886 N N . SER A 1 108 ? -10.648 -15.062 -6.445 1 92.75 108 SER A N 1
ATOM 887 C CA . SER A 1 108 ? -11.422 -15.961 -7.297 1 92.75 108 SER A CA 1
ATOM 888 C C . SER A 1 108 ? -10.555 -17.094 -7.836 1 92.75 108 SER A C 1
ATOM 890 O O . SER A 1 108 ? -9.383 -17.219 -7.465 1 92.75 108 SER A O 1
ATOM 892 N N . LYS A 1 109 ? -11.125 -17.938 -8.648 1 89.81 109 LYS A N 1
ATOM 893 C CA . LYS A 1 109 ? -10.359 -19.016 -9.273 1 89.81 109 LYS A CA 1
ATOM 894 C C . LYS A 1 109 ? -9.359 -18.453 -10.281 1 89.81 109 LYS A C 1
ATOM 896 O O . LYS A 1 109 ? -8.367 -19.109 -10.609 1 89.81 109 LYS A O 1
ATOM 901 N N . HIS A 1 110 ? -9.594 -17.266 -10.805 1 88.75 110 HIS A N 1
ATOM 902 C CA . HIS A 1 110 ? -8.82 -16.719 -11.906 1 88.75 110 HIS A CA 1
ATOM 903 C C . HIS A 1 110 ? -7.805 -15.688 -11.406 1 88.75 110 HIS A C 1
ATOM 905 O O . HIS A 1 110 ? -6.715 -15.562 -11.961 1 88.75 110 HIS A O 1
ATOM 911 N N . LEU A 1 111 ? -8.234 -14.891 -10.398 1 91.88 111 LEU A N 1
ATOM 912 C CA . LEU A 1 111 ? -7.395 -13.758 -10.023 1 91.88 111 LEU A CA 1
ATOM 913 C C . LEU A 1 111 ? -7.531 -13.453 -8.531 1 91.88 111 LEU A C 1
ATOM 915 O O . LEU A 1 111 ? -8.492 -13.891 -7.891 1 91.88 111 LEU A O 1
ATOM 919 N N . PHE A 1 112 ? -6.543 -12.797 -8 1 92.25 112 PHE A N 1
ATOM 920 C CA . PHE A 1 112 ? -6.656 -12.164 -6.691 1 92.25 112 PHE A CA 1
ATOM 921 C C . PHE A 1 112 ? -6.512 -10.648 -6.805 1 92.25 112 PHE A C 1
ATOM 923 O O . PHE A 1 112 ? -5.887 -10.148 -7.742 1 92.25 112 PHE A O 1
ATOM 930 N N . ALA A 1 113 ? -7.125 -10.008 -5.922 1 94.31 113 ALA A N 1
ATOM 931 C CA . ALA A 1 113 ? -7.004 -8.555 -5.852 1 94.31 113 ALA A CA 1
ATOM 932 C C . ALA A 1 113 ? -6.922 -8.078 -4.402 1 94.31 113 ALA A C 1
ATOM 934 O O . ALA A 1 113 ? -7.613 -8.602 -3.529 1 94.31 113 ALA A O 1
ATOM 935 N N . THR A 1 114 ? -6.074 -7.145 -4.207 1 94.81 114 THR A N 1
ATOM 936 C CA . THR A 1 114 ? -5.941 -6.523 -2.893 1 94.81 114 THR A CA 1
ATOM 937 C C . THR A 1 114 ? -6.156 -5.012 -2.984 1 94.81 114 THR A C 1
ATOM 939 O O . THR A 1 114 ? -5.695 -4.371 -3.932 1 94.81 114 THR A O 1
ATOM 942 N N . VAL A 1 115 ? -6.906 -4.523 -2.084 1 97 115 VAL A N 1
ATOM 943 C CA . VAL A 1 115 ? -7.035 -3.082 -1.907 1 97 115 VAL A CA 1
ATOM 944 C C . VAL A 1 115 ? -6.543 -2.686 -0.518 1 97 115 VAL A C 1
ATOM 946 O O . VAL A 1 115 ? -6.992 -3.236 0.49 1 97 115 VAL A O 1
ATOM 949 N N . THR A 1 116 ? -5.613 -1.826 -0.502 1 96.12 116 THR A N 1
ATOM 950 C CA . THR A 1 116 ? -5.113 -1.259 0.745 1 96.12 116 THR A CA 1
ATOM 951 C C . THR A 1 116 ? -5.441 0.23 0.831 1 96.12 116 THR A C 1
ATOM 953 O O . THR A 1 116 ? -5.211 0.977 -0.123 1 96.12 116 THR A O 1
ATOM 956 N N . VAL A 1 117 ? -5.996 0.592 1.945 1 96.12 117 VAL A N 1
ATOM 957 C CA . VAL A 1 117 ? -6.363 1.99 2.148 1 96.12 117 VAL A CA 1
ATOM 958 C C . VAL A 1 117 ? -5.652 2.537 3.385 1 96.12 117 VAL A C 1
ATOM 960 O O . VAL A 1 117 ? -5.668 1.907 4.445 1 96.12 117 VAL A O 1
ATOM 963 N N . PHE A 1 118 ? -5.074 3.689 3.186 1 94.31 118 PHE A N 1
ATOM 964 C CA . PHE A 1 118 ? -4.414 4.375 4.289 1 94.31 118 PHE A CA 1
ATOM 965 C C . PHE A 1 118 ? -5.113 5.695 4.602 1 94.31 118 PHE A C 1
ATOM 967 O O . PHE A 1 118 ? -5.449 6.457 3.691 1 94.31 118 PHE A O 1
ATOM 974 N N . GLY A 1 119 ? -5.383 5.934 5.82 1 93.75 119 GLY A N 1
ATOM 975 C CA . GLY A 1 119 ? -5.746 7.242 6.332 1 93.75 119 GLY A CA 1
ATOM 976 C C . GLY A 1 119 ? -4.641 7.891 7.145 1 93.75 119 GLY A C 1
ATOM 977 O O . GLY A 1 119 ? -4.301 7.422 8.234 1 93.75 119 GLY A O 1
ATOM 978 N N . VAL A 1 120 ? -4.133 8.953 6.617 1 92.06 120 VAL A N 1
ATOM 979 C CA . VAL A 1 120 ? -3.01 9.641 7.246 1 92.06 120 VAL A CA 1
ATOM 980 C C . VAL A 1 120 ? -3.455 11.008 7.754 1 92.06 120 VAL A C 1
ATOM 982 O O . VAL A 1 120 ? -3.777 11.898 6.957 1 92.06 120 VAL A O 1
ATOM 985 N N . TYR A 1 121 ? -3.377 11.125 9.039 1 90.38 121 TYR A N 1
ATOM 986 C CA . TYR A 1 121 ? -3.896 12.336 9.664 1 90.38 121 TYR A CA 1
ATOM 987 C C . TYR A 1 121 ? -2.93 13.5 9.484 1 90.38 121 TYR A C 1
ATOM 989 O O . TYR A 1 121 ? -1.718 13.336 9.656 1 90.38 121 TYR A O 1
ATOM 997 N N . GLN A 1 122 ? -3.477 14.68 9.156 1 86.25 122 GLN A N 1
ATOM 998 C CA . GLN A 1 122 ? -2.709 15.906 9.008 1 86.25 122 GLN A CA 1
ATOM 999 C C . GLN A 1 122 ? -2.842 16.797 10.242 1 86.25 122 GLN A C 1
ATOM 1001 O O . GLN A 1 122 ? -3.934 17.266 10.555 1 86.25 122 GLN A O 1
ATOM 1006 N N . TYR A 1 123 ? -1.729 17 10.859 1 81.56 123 TYR A N 1
ATOM 1007 C CA . TYR A 1 123 ? -1.759 17.812 12.062 1 81.56 123 TYR A CA 1
ATOM 1008 C C . TYR A 1 123 ? -1.796 19.297 11.719 1 81.56 123 TYR A C 1
ATOM 1010 O O . TYR A 1 123 ? -1.239 19.719 10.703 1 81.56 123 TYR A O 1
ATOM 1018 N N . MET B 1 1 ? 18.609 48.188 18.734 1 29.28 1 MET B N 1
ATOM 1019 C CA . MET B 1 1 ? 18.094 47.812 17.422 1 29.28 1 MET B CA 1
ATOM 1020 C C . MET B 1 1 ? 17.75 46.344 17.375 1 29.28 1 MET B C 1
ATOM 1022 O O . MET B 1 1 ? 18.656 45.5 17.328 1 29.28 1 MET B O 1
ATOM 1026 N N . GLN B 1 2 ? 16.797 45.688 18.109 1 34.56 2 GLN B N 1
ATOM 1027 C CA . GLN B 1 2 ? 16.578 44.344 18.578 1 34.56 2 GLN B CA 1
ATOM 1028 C C . GLN B 1 2 ? 16.203 43.406 17.422 1 34.56 2 GLN B C 1
ATOM 1030 O O . GLN B 1 2 ? 15.281 43.688 16.656 1 34.56 2 GLN B O 1
ATOM 1035 N N . GLY B 1 3 ? 17.031 42.656 16.719 1 36.12 3 GLY B N 1
ATOM 1036 C CA . GLY B 1 3 ? 16.859 41.875 15.508 1 36.12 3 GLY B CA 1
ATOM 1037 C C . GLY B 1 3 ? 15.617 41.031 15.531 1 36.12 3 GLY B C 1
ATOM 1038 O O . GLY B 1 3 ? 15.422 40.219 16.453 1 36.12 3 GLY B O 1
ATOM 1039 N N . GLU B 1 4 ? 14.352 41.406 15 1 35.38 4 GLU B N 1
ATOM 1040 C CA . GLU B 1 4 ? 13.016 40.812 14.898 1 35.38 4 GLU B CA 1
ATOM 1041 C C . GLU B 1 4 ? 13.07 39.406 14.289 1 35.38 4 GLU B C 1
ATOM 1043 O O . GLU B 1 4 ? 13.617 39.219 13.195 1 35.38 4 GLU B O 1
ATOM 1048 N N . VAL B 1 5 ? 13.367 38.375 14.977 1 39.28 5 VAL B N 1
ATOM 1049 C CA . VAL B 1 5 ? 13.297 36.969 14.586 1 39.28 5 VAL B CA 1
ATOM 1050 C C . VAL B 1 5 ? 12.023 36.719 13.789 1 39.28 5 VAL B C 1
ATOM 1052 O O . VAL B 1 5 ? 10.914 36.906 14.305 1 39.28 5 VAL B O 1
ATOM 1055 N N . ASP B 1 6 ? 11.914 37.25 12.484 1 36.22 6 ASP B N 1
ATOM 1056 C CA . ASP B 1 6 ? 10.797 37.062 11.562 1 36.22 6 ASP B CA 1
ATOM 1057 C C . ASP B 1 6 ? 10.281 35.625 11.625 1 36.22 6 ASP B C 1
ATOM 1059 O O . ASP B 1 6 ? 11.008 34.688 11.281 1 36.22 6 ASP B O 1
ATOM 1063 N N . ALA B 1 7 ? 9.711 35.062 12.516 1 39.75 7 ALA B N 1
ATOM 1064 C CA . ALA B 1 7 ? 8.953 33.844 12.812 1 39.75 7 ALA B CA 1
ATOM 1065 C C . ALA B 1 7 ? 8.219 33.344 11.57 1 39.75 7 ALA B C 1
ATOM 1067 O O . ALA B 1 7 ? 7.531 32.312 11.625 1 39.75 7 ALA B O 1
ATOM 1068 N N . THR B 1 8 ? 7.824 34.125 10.578 1 37.34 8 THR B N 1
ATOM 1069 C CA . THR B 1 8 ? 6.715 34.062 9.625 1 37.34 8 THR B CA 1
ATOM 1070 C C . THR B 1 8 ? 6.906 32.938 8.625 1 37.34 8 THR B C 1
ATOM 1072 O O . THR B 1 8 ? 5.941 32.281 8.234 1 37.34 8 THR B O 1
ATOM 1075 N N . THR B 1 9 ? 8.07 33.031 7.754 1 38.69 9 THR B N 1
ATOM 1076 C CA . THR B 1 9 ? 8 32.406 6.438 1 38.69 9 THR B CA 1
ATOM 1077 C C . THR B 1 9 ? 7.977 30.891 6.57 1 38.69 9 THR B C 1
ATOM 1079 O O . THR B 1 9 ? 9 30.266 6.867 1 38.69 9 THR B O 1
ATOM 1082 N N . PHE B 1 10 ? 7.434 30.203 7.445 1 40.22 10 PHE B N 1
ATOM 1083 C CA . PHE B 1 10 ? 7.086 28.797 7.656 1 40.22 10 PHE B CA 1
ATOM 1084 C C . PHE B 1 10 ? 7.02 28.062 6.328 1 40.22 10 PHE B C 1
ATOM 1086 O O . PHE B 1 10 ? 6.152 28.328 5.496 1 40.22 10 PHE B O 1
ATOM 1093 N N . SER B 1 11 ? 7.914 27.906 5.621 1 48.53 11 SER B N 1
ATOM 1094 C CA . SER B 1 11 ? 7.98 27.297 4.293 1 48.53 11 SER B CA 1
ATOM 1095 C C . SER B 1 11 ? 7.152 26.031 4.227 1 48.53 11 SER B C 1
ATOM 1097 O O . SER B 1 11 ? 7.426 25.062 4.949 1 48.53 11 SER B O 1
ATOM 1099 N N . LEU B 1 12 ? 5.781 26.078 4.047 1 58.03 12 LEU B N 1
ATOM 1100 C CA . LEU B 1 12 ? 4.691 25.109 3.904 1 58.03 12 LEU B CA 1
ATOM 1101 C C . LEU B 1 12 ? 5.133 23.906 3.078 1 58.03 12 LEU B C 1
ATOM 1103 O O . LEU B 1 12 ? 4.672 22.781 3.312 1 58.03 12 LEU B O 1
ATOM 1107 N N . ARG B 1 13 ? 5.902 24.203 2.053 1 58.75 13 ARG B N 1
ATOM 1108 C CA . ARG B 1 13 ? 6.336 23.125 1.178 1 58.75 13 ARG B CA 1
ATOM 1109 C C . ARG B 1 13 ? 7.73 22.641 1.555 1 58.75 13 ARG B C 1
ATOM 1111 O O . ARG B 1 13 ? 8.523 23.391 2.121 1 58.75 13 ARG B O 1
ATOM 1118 N N . PRO B 1 14 ? 8 21.438 1.568 1 60 14 PRO B N 1
ATOM 1119 C CA . PRO B 1 14 ? 9.328 20.906 1.895 1 60 14 PRO B CA 1
ATOM 1120 C C . PRO B 1 14 ? 10.445 21.594 1.112 1 60 14 PRO B C 1
ATOM 1122 O O . PRO B 1 14 ? 10.234 22.016 -0.026 1 60 14 PRO B O 1
ATOM 1125 N N . ASP B 1 15 ? 11.539 21.938 1.869 1 64.31 15 ASP B N 1
ATOM 1126 C CA . ASP B 1 15 ? 12.75 22.312 1.156 1 64.31 15 ASP B CA 1
ATO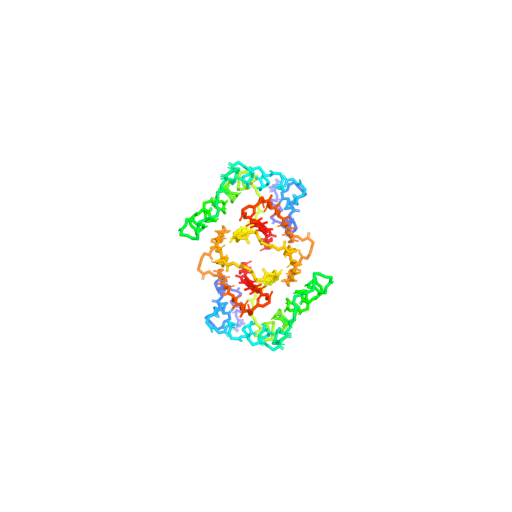M 1127 C C . ASP B 1 15 ? 13.172 21.234 0.166 1 64.31 15 ASP B C 1
ATOM 1129 O O . ASP B 1 15 ? 12.93 20.047 0.397 1 64.31 15 ASP B O 1
ATOM 1133 N N . HIS B 1 16 ? 13.609 21.625 -1.021 1 62.19 16 HIS B N 1
ATOM 1134 C CA . HIS B 1 16 ? 13.984 20.75 -2.127 1 62.19 16 HIS B CA 1
ATOM 1135 C C . HIS B 1 16 ? 14.812 19.578 -1.637 1 62.19 16 HIS B C 1
ATOM 1137 O O . HIS B 1 16 ? 14.68 18.453 -2.148 1 62.19 16 HIS B O 1
ATOM 1143 N N . GLN B 1 17 ? 15.664 19.844 -0.605 1 63.94 17 GLN B N 1
ATOM 1144 C CA . GLN B 1 17 ? 16.594 18.812 -0.161 1 63.94 17 GLN B CA 1
ATOM 1145 C C . GLN B 1 17 ? 15.891 17.766 0.687 1 63.94 17 GLN B C 1
ATOM 1147 O O . GLN B 1 17 ? 16.375 16.641 0.82 1 63.94 17 GLN B O 1
ATOM 1152 N N . HIS B 1 18 ? 14.773 18.031 1.148 1 77.94 18 HIS B N 1
ATOM 1153 C CA . HIS B 1 18 ? 14.148 17.094 2.074 1 77.94 18 HIS B CA 1
ATOM 1154 C C . HIS B 1 18 ? 12.812 16.594 1.53 1 77.94 18 HIS B C 1
ATOM 1156 O O . HIS B 1 18 ? 11.906 16.266 2.301 1 77.94 18 HIS B O 1
ATOM 1162 N N . LYS B 1 19 ? 12.836 16.594 0.192 1 87 19 LYS B N 1
ATOM 1163 C CA . LYS B 1 19 ? 11.625 16.094 -0.461 1 87 19 LYS B CA 1
ATOM 1164 C C . LYS B 1 19 ? 11.672 14.586 -0.654 1 87 19 LYS B C 1
ATOM 1166 O O . LYS B 1 19 ? 12.75 14.008 -0.795 1 87 19 LYS B O 1
ATOM 1171 N N . PHE B 1 20 ? 10.609 13.977 -0.599 1 93.06 20 PHE B N 1
ATOM 1172 C CA . PHE B 1 20 ? 10.477 12.578 -0.969 1 93.06 20 PHE B CA 1
ATOM 1173 C C . PHE B 1 20 ? 10.695 12.383 -2.465 1 93.06 20 PHE B C 1
ATOM 1175 O O . PHE B 1 20 ? 9.867 12.797 -3.277 1 93.06 20 PHE B O 1
ATOM 1182 N N . ARG B 1 21 ? 11.875 11.812 -2.814 1 93.19 21 ARG B N 1
ATOM 1183 C CA . ARG B 1 21 ? 12.242 11.609 -4.215 1 93.19 21 ARG B CA 1
ATOM 1184 C C . ARG B 1 21 ? 12.352 10.125 -4.543 1 93.19 21 ARG B C 1
ATOM 1186 O O . ARG B 1 21 ? 13.359 9.484 -4.23 1 93.19 21 ARG B O 1
ATOM 1193 N N . PRO B 1 22 ? 11.414 9.617 -5.289 1 94.75 22 PRO B N 1
ATOM 1194 C CA . PRO B 1 22 ? 11.398 8.188 -5.582 1 94.75 22 PRO B CA 1
ATOM 1195 C C . PRO B 1 22 ? 12.711 7.695 -6.195 1 94.75 22 PRO B C 1
ATOM 1197 O O . PRO B 1 22 ? 13.219 6.641 -5.805 1 94.75 22 PRO B O 1
ATOM 1200 N N . ASN B 1 23 ? 13.258 8.445 -7.109 1 95.38 23 ASN B N 1
ATOM 1201 C CA . ASN B 1 23 ? 14.461 8.008 -7.812 1 95.38 23 ASN B CA 1
ATOM 1202 C C . ASN B 1 23 ? 15.625 7.773 -6.852 1 95.38 23 ASN B C 1
ATOM 1204 O O . ASN B 1 23 ? 16.469 6.918 -7.098 1 95.38 23 ASN B O 1
ATOM 1208 N N . GLU B 1 24 ? 15.641 8.477 -5.746 1 94.81 24 GLU B N 1
ATOM 1209 C CA . GLU B 1 24 ? 16.703 8.336 -4.75 1 94.81 24 GLU B CA 1
ATOM 1210 C C . GLU B 1 24 ? 16.406 7.176 -3.801 1 94.81 24 GLU B C 1
ATOM 1212 O O . GLU B 1 24 ? 17.328 6.578 -3.238 1 94.81 24 GLU B O 1
ATOM 1217 N N . LEU B 1 25 ? 15.234 6.871 -3.607 1 97.31 25 LEU B N 1
ATOM 1218 C CA . LEU B 1 25 ? 14.836 5.93 -2.562 1 97.31 25 LEU B CA 1
ATOM 1219 C C . LEU B 1 25 ? 14.625 4.535 -3.139 1 97.31 25 LEU B C 1
ATOM 1221 O O . LEU B 1 25 ? 14.797 3.537 -2.438 1 97.31 25 LEU B O 1
ATOM 1225 N N . LYS B 1 26 ? 14.344 4.402 -4.391 1 97.94 26 LYS B N 1
ATOM 1226 C CA . LYS B 1 26 ? 14.039 3.145 -5.062 1 97.94 26 LYS B CA 1
ATOM 1227 C C . LYS B 1 26 ? 15.188 2.15 -4.914 1 97.94 26 LYS B C 1
ATOM 1229 O O . LYS B 1 26 ? 14.969 0.977 -4.613 1 97.94 26 LYS B O 1
ATOM 1234 N N . PRO B 1 27 ? 16.453 2.619 -5.09 1 98.25 27 PRO B N 1
ATOM 1235 C CA . PRO B 1 27 ? 17.547 1.668 -4.965 1 98.25 27 PRO B CA 1
ATOM 1236 C C . PRO B 1 27 ? 17.641 1.037 -3.576 1 98.25 27 PRO B C 1
ATOM 1238 O O . PRO B 1 27 ? 18.078 -0.107 -3.438 1 98.25 27 PRO B O 1
ATOM 1241 N N . ILE B 1 28 ? 17.188 1.714 -2.572 1 98.12 28 ILE B N 1
ATOM 1242 C CA . ILE B 1 28 ? 17.188 1.177 -1.215 1 98.12 28 ILE B CA 1
ATOM 1243 C C . ILE B 1 28 ? 16.25 -0.024 -1.141 1 98.12 28 ILE B C 1
ATOM 1245 O O . ILE B 1 28 ? 16.641 -1.103 -0.692 1 98.12 28 ILE B O 1
ATOM 1249 N N . ALA B 1 29 ? 15 0.116 -1.592 1 98.31 29 ALA B N 1
ATOM 1250 C CA . ALA B 1 29 ? 14.016 -0.964 -1.57 1 98.31 29 ALA B CA 1
ATOM 1251 C C . ALA B 1 29 ? 14.461 -2.133 -2.441 1 98.31 29 ALA B C 1
ATOM 1253 O O . ALA B 1 29 ? 14.336 -3.295 -2.049 1 98.31 29 ALA B O 1
ATOM 1254 N N . LYS B 1 30 ? 15.031 -1.783 -3.574 1 98.38 30 LYS B N 1
ATOM 1255 C CA . LYS B 1 30 ? 15.516 -2.809 -4.496 1 98.38 30 LYS B CA 1
ATOM 1256 C C . LYS B 1 30 ? 16.594 -3.672 -3.844 1 98.38 30 LYS B C 1
ATOM 1258 O O . LYS B 1 30 ? 16.531 -4.902 -3.912 1 98.38 30 LYS B O 1
ATOM 1263 N N . SER B 1 31 ? 17.5 -3.006 -3.26 1 98.5 31 SER B N 1
ATOM 1264 C CA . SER B 1 31 ? 18.594 -3.719 -2.619 1 98.5 31 SER B CA 1
ATOM 1265 C C . SER B 1 31 ? 18.094 -4.625 -1.5 1 98.5 31 SER B C 1
ATOM 1267 O O . SER B 1 31 ? 18.562 -5.758 -1.352 1 98.5 31 SER B O 1
ATOM 1269 N N . VAL B 1 32 ? 17.172 -4.145 -0.705 1 98.38 32 VAL B N 1
ATOM 1270 C CA . VAL B 1 32 ? 16.625 -4.934 0.394 1 98.38 32 VAL B CA 1
ATOM 1271 C C . VAL B 1 32 ? 15.914 -6.164 -0.159 1 98.38 32 VAL B C 1
ATOM 1273 O O . VAL B 1 32 ? 16.109 -7.277 0.332 1 98.38 32 VAL B O 1
ATOM 1276 N N . LEU B 1 33 ? 15.102 -6.008 -1.202 1 98.31 33 LEU B N 1
ATOM 1277 C CA . LEU B 1 33 ? 14.367 -7.109 -1.82 1 98.31 33 LEU B CA 1
ATOM 1278 C C . LEU B 1 33 ? 15.328 -8.156 -2.367 1 98.31 33 LEU B C 1
ATOM 1280 O O . LEU B 1 33 ? 15.18 -9.352 -2.084 1 98.31 33 LEU B O 1
ATOM 1284 N N . GLU B 1 34 ? 16.281 -7.691 -3.098 1 97.81 34 GLU B N 1
ATOM 1285 C CA . GLU B 1 34 ? 17.234 -8.609 -3.73 1 97.81 34 GLU B CA 1
ATOM 1286 C C . GLU B 1 34 ? 18.031 -9.375 -2.689 1 97.81 34 GLU B C 1
ATOM 1288 O O . GLU B 1 34 ? 18.219 -10.594 -2.809 1 97.81 34 GLU B O 1
ATOM 1293 N N . SER B 1 35 ? 18.516 -8.672 -1.692 1 97.88 35 SER B N 1
ATOM 1294 C CA . SER B 1 35 ? 19.344 -9.305 -0.67 1 97.88 35 SER B CA 1
ATOM 1295 C C . SER B 1 35 ? 18.547 -10.305 0.158 1 97.88 35 SER B C 1
ATOM 1297 O O . SER B 1 35 ? 19.031 -11.398 0.457 1 97.88 35 SER B O 1
ATOM 1299 N N . ARG B 1 36 ? 17.344 -9.977 0.51 1 97.31 36 ARG B N 1
ATOM 1300 C CA . ARG B 1 36 ? 16.562 -10.805 1.425 1 97.31 36 ARG B CA 1
ATOM 1301 C C . ARG B 1 36 ? 15.945 -11.992 0.695 1 97.31 36 ARG B C 1
ATOM 1303 O O . ARG B 1 36 ? 15.789 -13.07 1.272 1 97.31 36 ARG B O 1
ATOM 1310 N N . LEU B 1 37 ? 15.609 -11.844 -0.583 1 96.88 37 LEU B N 1
ATOM 1311 C CA . LEU B 1 37 ? 14.781 -12.844 -1.242 1 96.88 37 LEU B CA 1
ATOM 1312 C C . LEU B 1 37 ? 15.594 -13.656 -2.244 1 96.88 37 LEU B C 1
ATOM 1314 O O . LEU B 1 37 ? 15.078 -14.586 -2.863 1 96.88 37 LEU B O 1
ATOM 1318 N N . GLU B 1 38 ? 16.844 -13.227 -2.316 1 94.25 38 GLU B N 1
ATOM 1319 C CA . GLU B 1 38 ? 17.688 -14 -3.225 1 94.25 38 GLU B CA 1
ATOM 1320 C C . GLU B 1 38 ? 17.656 -15.484 -2.875 1 94.25 38 GLU B C 1
ATOM 1322 O O . GLU B 1 38 ? 17.875 -15.859 -1.723 1 94.25 38 GLU B O 1
ATOM 1327 N N . ASP B 1 39 ? 17.172 -16.359 -3.682 1 92 39 ASP B N 1
ATOM 1328 C CA . ASP B 1 39 ? 17.141 -17.812 -3.549 1 92 39 ASP B CA 1
ATOM 1329 C C . ASP B 1 39 ? 16.047 -18.266 -2.578 1 92 39 ASP B C 1
ATOM 1331 O O . ASP B 1 39 ? 16.094 -19.375 -2.062 1 92 39 ASP B O 1
ATOM 1335 N N . GLN B 1 40 ? 15.297 -17.312 -2.086 1 93.19 40 GLN B N 1
ATOM 1336 C CA . GLN B 1 40 ? 14.188 -17.641 -1.2 1 93.19 40 GLN B CA 1
ATOM 1337 C C . GLN B 1 40 ? 13.102 -18.406 -1.943 1 93.19 40 GLN B C 1
ATOM 1339 O O . GLN B 1 40 ? 12.664 -18 -3.023 1 93.19 40 GLN B O 1
ATOM 1344 N N . GLU B 1 41 ? 12.758 -19.562 -1.417 1 92.5 41 GLU B N 1
ATOM 1345 C CA . GLU B 1 41 ? 11.594 -20.281 -1.933 1 92.5 41 GLU B CA 1
ATOM 1346 C C . GLU B 1 41 ? 10.312 -19.797 -1.254 1 92.5 41 GLU B C 1
ATOM 1348 O O . GLU B 1 41 ? 10.344 -19.328 -0.118 1 92.5 41 GLU B O 1
ATOM 1353 N N . TYR B 1 42 ? 9.359 -20.016 -2.02 1 91.44 42 TYR B N 1
ATOM 1354 C CA . TYR B 1 42 ? 8.094 -19.594 -1.426 1 91.44 42 TYR B CA 1
ATOM 1355 C C . TYR B 1 42 ? 7.621 -20.609 -0.382 1 91.44 42 TYR B C 1
ATOM 1357 O O . TYR B 1 42 ? 7.527 -21.797 -0.664 1 91.44 42 TYR B O 1
ATOM 1365 N N . ASN B 1 43 ? 7.383 -20.125 0.777 1 91.31 43 ASN B N 1
ATOM 1366 C CA . ASN B 1 43 ? 6.766 -20.812 1.9 1 91.31 43 ASN B CA 1
ATOM 1367 C C . ASN B 1 43 ? 5.758 -19.938 2.625 1 91.31 43 ASN B C 1
ATOM 1369 O O . ASN B 1 43 ? 6.141 -19 3.336 1 91.31 43 ASN B O 1
ATOM 1373 N N . ALA B 1 44 ? 4.535 -20.266 2.477 1 84.94 44 ALA B N 1
ATOM 1374 C CA . ALA B 1 44 ? 3.451 -19.422 2.963 1 84.94 44 ALA B CA 1
ATOM 1375 C C . ALA B 1 44 ? 3.621 -19.109 4.445 1 84.94 44 ALA B C 1
ATOM 1377 O O . ALA B 1 44 ? 3.312 -18 4.895 1 84.94 44 ALA B O 1
ATOM 1378 N N . ASP B 1 45 ? 4.137 -19.938 5.203 1 88.81 45 ASP B N 1
ATOM 1379 C CA . ASP B 1 45 ? 4.246 -19.797 6.648 1 88.81 45 ASP B CA 1
ATOM 1380 C C . ASP B 1 45 ? 5.312 -18.766 7.016 1 88.81 45 ASP B C 1
ATOM 1382 O O . ASP B 1 45 ? 5.223 -18.109 8.055 1 88.81 45 ASP B O 1
ATOM 1386 N N . GLU B 1 46 ? 6.258 -18.656 6.137 1 92.62 46 GLU B N 1
ATOM 1387 C CA . GLU B 1 46 ? 7.383 -17.781 6.461 1 92.62 46 GLU B CA 1
ATOM 1388 C C . GLU B 1 46 ? 7.195 -16.391 5.844 1 92.62 46 GLU B C 1
ATOM 1390 O O . GLU B 1 46 ? 7.824 -15.43 6.273 1 92.62 46 GLU B O 1
ATOM 1395 N N . MET B 1 47 ? 6.363 -16.312 4.832 1 92.62 47 MET B N 1
ATOM 1396 C CA . MET B 1 47 ? 6.309 -15.102 4.016 1 92.62 47 MET B CA 1
ATOM 1397 C C . MET B 1 47 ? 5.73 -13.938 4.809 1 92.62 47 MET B C 1
ATOM 1399 O O . MET B 1 47 ? 6.066 -12.781 4.551 1 92.62 47 MET B O 1
ATOM 1403 N N . GLN B 1 48 ? 4.887 -14.266 5.773 1 91.88 48 GLN B N 1
ATOM 1404 C CA . GLN B 1 48 ? 4.348 -13.195 6.605 1 91.88 48 GLN B CA 1
ATOM 1405 C C . GLN B 1 48 ? 5.457 -12.469 7.359 1 91.88 48 GLN B C 1
ATOM 1407 O O . GLN B 1 48 ? 5.543 -11.242 7.32 1 91.88 48 GLN B O 1
ATOM 1412 N N . ASN B 1 49 ? 6.246 -13.234 8.008 1 95.19 49 ASN B N 1
ATOM 1413 C CA . ASN B 1 49 ? 7.344 -12.648 8.773 1 95.19 49 ASN B CA 1
ATOM 1414 C C . ASN B 1 49 ? 8.359 -11.969 7.867 1 95.19 49 ASN B C 1
ATOM 1416 O O . ASN B 1 49 ? 8.867 -10.891 8.188 1 95.19 49 ASN B O 1
ATOM 1420 N N . ILE B 1 50 ? 8.625 -12.578 6.766 1 96.25 50 ILE B N 1
ATOM 1421 C CA . ILE B 1 50 ? 9.602 -12.039 5.828 1 96.25 50 ILE B CA 1
ATOM 1422 C C . ILE B 1 50 ? 9.109 -10.695 5.281 1 96.25 50 ILE B C 1
ATOM 1424 O O . ILE B 1 50 ? 9.883 -9.742 5.172 1 96.25 50 ILE B O 1
ATOM 1428 N N . SER B 1 51 ? 7.855 -10.625 4.914 1 96.06 51 SER B N 1
ATOM 1429 C CA . SER B 1 51 ? 7.301 -9.375 4.402 1 96.06 51 SER B CA 1
ATOM 1430 C C . SER B 1 51 ? 7.422 -8.258 5.434 1 96.06 51 SER B C 1
ATOM 1432 O O . SER B 1 51 ? 7.766 -7.121 5.09 1 96.06 51 SER B O 1
ATOM 1434 N N . LYS B 1 52 ? 7.176 -8.578 6.707 1 94.88 52 LYS B N 1
ATOM 1435 C CA . LYS B 1 52 ? 7.305 -7.594 7.777 1 94.88 52 LYS B CA 1
ATOM 1436 C C . LYS B 1 52 ? 8.758 -7.156 7.949 1 94.88 52 LYS B C 1
ATOM 1438 O O . LYS B 1 52 ? 9.031 -5.973 8.156 1 94.88 52 LYS B O 1
ATOM 1443 N N . GLU B 1 53 ? 9.578 -8.078 7.883 1 96.88 53 GLU B N 1
ATOM 1444 C CA . GLU B 1 53 ? 11 -7.789 8.008 1 96.88 53 GLU B CA 1
ATOM 1445 C C . GLU B 1 53 ? 11.477 -6.859 6.891 1 96.88 53 GLU B C 1
ATOM 1447 O O . GLU B 1 53 ? 12.219 -5.91 7.137 1 96.88 53 GLU B O 1
ATOM 1452 N N . ILE B 1 54 ? 11.055 -7.188 5.711 1 97.5 54 ILE B N 1
ATOM 1453 C CA . ILE B 1 54 ? 11.43 -6.363 4.566 1 97.5 54 ILE B CA 1
ATOM 1454 C C . ILE B 1 54 ? 10.891 -4.945 4.75 1 97.5 54 ILE B C 1
ATOM 1456 O O . ILE B 1 54 ? 11.625 -3.969 4.574 1 97.5 54 ILE B O 1
ATOM 1460 N N . ALA B 1 55 ? 9.656 -4.848 5.121 1 96.19 55 ALA B N 1
ATOM 1461 C CA . ALA B 1 55 ? 9.055 -3.537 5.34 1 96.19 55 ALA B CA 1
ATOM 1462 C C . ALA B 1 55 ? 9.805 -2.758 6.418 1 96.19 55 ALA B C 1
ATOM 1464 O O . ALA B 1 55 ? 10.094 -1.572 6.246 1 96.19 55 ALA B O 1
ATOM 1465 N N . ASP B 1 56 ? 10.156 -3.4 7.484 1 95.75 56 ASP B N 1
ATOM 1466 C CA . ASP B 1 56 ? 10.906 -2.791 8.578 1 95.75 56 ASP B CA 1
ATOM 1467 C C . ASP B 1 56 ? 12.266 -2.293 8.102 1 95.75 56 ASP B C 1
ATOM 1469 O O . ASP B 1 56 ? 12.664 -1.165 8.398 1 95.75 56 ASP B O 1
ATOM 1473 N N . THR B 1 57 ? 12.93 -3.104 7.426 1 97.25 57 THR B N 1
ATOM 1474 C CA . THR B 1 57 ? 14.273 -2.785 6.965 1 97.25 57 THR B CA 1
ATOM 1475 C C . THR B 1 57 ? 14.258 -1.605 6 1 97.25 57 THR B C 1
ATOM 1477 O O . THR 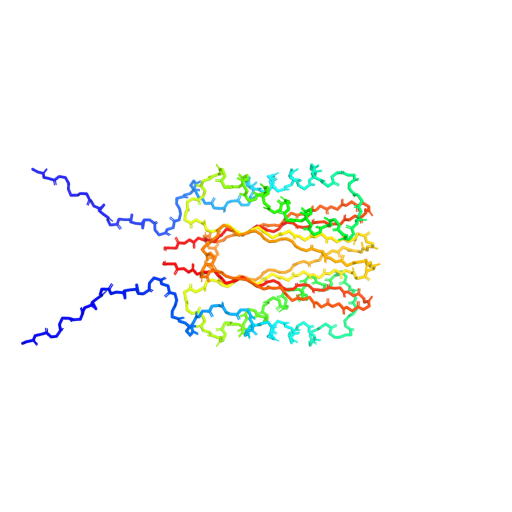B 1 57 ? 15.062 -0.683 6.117 1 97.25 57 THR B O 1
ATOM 1480 N N . VAL B 1 58 ? 13.336 -1.664 5.004 1 97.5 58 VAL B N 1
ATOM 1481 C CA . VAL B 1 58 ? 13.211 -0.564 4.051 1 97.5 58 VAL B CA 1
ATOM 1482 C C . VAL B 1 58 ? 12.883 0.728 4.797 1 97.5 58 VAL B C 1
ATOM 1484 O O . VAL B 1 58 ? 13.492 1.77 4.543 1 97.5 58 VAL B O 1
ATOM 1487 N N . ARG B 1 59 ? 11.93 0.673 5.68 1 95.25 59 ARG B N 1
ATOM 1488 C CA . ARG B 1 59 ? 11.547 1.836 6.477 1 95.25 59 ARG B CA 1
ATOM 1489 C C . ARG B 1 59 ? 12.75 2.406 7.219 1 95.25 59 ARG B C 1
ATOM 1491 O O . ARG B 1 59 ? 12.992 3.615 7.184 1 95.25 59 ARG B O 1
ATOM 1498 N N . ASP B 1 60 ? 13.5 1.562 7.883 1 95.12 60 ASP B N 1
ATOM 1499 C CA . ASP B 1 60 ? 14.641 1.995 8.68 1 95.12 60 ASP B CA 1
ATOM 1500 C C . ASP B 1 60 ? 15.703 2.66 7.805 1 95.12 60 ASP B C 1
ATOM 1502 O O . ASP B 1 60 ? 16.281 3.676 8.195 1 95.12 60 ASP B O 1
ATOM 1506 N N . LYS B 1 61 ? 15.969 2.102 6.707 1 96.38 61 LYS B N 1
ATOM 1507 C CA . LYS B 1 61 ? 16.969 2.666 5.801 1 96.38 61 LYS B CA 1
ATOM 1508 C C . LYS B 1 61 ? 16.5 4.008 5.242 1 96.38 61 LYS B C 1
ATOM 1510 O O . LYS B 1 61 ? 17.297 4.938 5.105 1 96.38 61 LYS B O 1
ATOM 1515 N N . ILE B 1 62 ? 15.227 4.117 4.887 1 95.19 62 ILE B N 1
ATOM 1516 C CA . ILE B 1 62 ? 14.695 5.371 4.363 1 95.19 62 ILE B CA 1
ATOM 1517 C C . ILE B 1 62 ? 14.703 6.434 5.465 1 95.19 62 ILE B C 1
ATOM 1519 O O . ILE B 1 62 ? 14.953 7.609 5.199 1 95.19 62 ILE B O 1
ATOM 1523 N N . ARG B 1 63 ? 14.453 6.027 6.656 1 90.81 63 ARG B N 1
ATOM 1524 C CA . ARG B 1 63 ? 14.461 6.941 7.789 1 90.81 63 ARG B CA 1
ATOM 1525 C C . ARG B 1 63 ? 15.812 7.637 7.926 1 90.81 63 ARG B C 1
ATOM 1527 O O . ARG B 1 63 ? 15.891 8.781 8.383 1 90.81 63 ARG B O 1
ATOM 1534 N N . LEU B 1 64 ? 16.828 6.992 7.57 1 93.31 64 LEU B N 1
ATOM 1535 C CA . LEU B 1 64 ? 18.188 7.527 7.668 1 93.31 64 LEU B CA 1
ATOM 1536 C C . LEU B 1 64 ? 18.375 8.695 6.703 1 93.31 64 LEU B C 1
ATOM 1538 O O . LEU B 1 64 ? 19.344 9.453 6.828 1 93.31 64 LEU B O 1
ATOM 1542 N N . LYS B 1 65 ? 17.453 8.852 5.746 1 92.44 65 LYS B N 1
ATOM 1543 C CA . LYS B 1 65 ? 17.516 9.961 4.801 1 92.44 65 LYS B CA 1
ATOM 1544 C C . LYS B 1 65 ? 16.953 11.242 5.422 1 92.44 65 LYS B C 1
ATOM 1546 O O . LYS B 1 65 ? 17.047 12.32 4.824 1 92.44 65 LYS B O 1
ATOM 1551 N N . ASN B 1 66 ? 16.375 11.242 6.57 1 89.56 66 ASN B N 1
ATOM 1552 C CA . ASN B 1 66 ? 15.914 12.367 7.379 1 89.56 66 ASN B CA 1
ATOM 1553 C C . ASN B 1 66 ? 14.93 13.234 6.609 1 89.56 66 ASN B C 1
ATOM 1555 O O . ASN B 1 66 ? 15.086 14.461 6.551 1 89.56 66 ASN B O 1
ATOM 1559 N N . LEU B 1 67 ? 13.977 12.617 5.969 1 90 67 LEU B N 1
ATOM 1560 C CA . LEU B 1 67 ? 12.914 13.352 5.281 1 90 67 LEU B CA 1
ATOM 1561 C C . LEU B 1 67 ? 11.984 14.031 6.281 1 90 67 LEU B C 1
ATOM 1563 O O . LEU B 1 67 ? 11.016 13.422 6.746 1 90 67 LEU B O 1
ATOM 1567 N N . GLU B 1 68 ? 12.273 15.297 6.504 1 87.81 68 GLU B N 1
ATOM 1568 C CA . GLU B 1 68 ? 11.531 16.047 7.508 1 87.81 68 GLU B CA 1
ATOM 1569 C C . GLU B 1 68 ? 10.094 16.297 7.066 1 87.81 68 GLU B C 1
ATOM 1571 O O . GLU B 1 68 ? 9.828 16.531 5.887 1 87.81 68 GLU B O 1
ATOM 1576 N N . ARG B 1 69 ? 9.125 16.172 7.973 1 88.31 69 ARG B N 1
ATOM 1577 C CA . ARG B 1 69 ? 7.699 16.469 7.824 1 88.31 69 ARG B CA 1
ATOM 1578 C C . ARG B 1 69 ? 7.027 15.453 6.91 1 88.31 69 ARG B C 1
ATOM 1580 O O . ARG B 1 69 ? 6.027 15.758 6.258 1 88.31 69 ARG B O 1
ATOM 1587 N N . TYR B 1 70 ? 7.727 14.359 6.676 1 91.12 70 TYR B N 1
ATOM 1588 C CA . TYR B 1 70 ? 7.07 13.289 5.938 1 91.12 70 TYR B CA 1
ATOM 1589 C C . TYR B 1 70 ? 6.695 12.141 6.867 1 91.12 70 TYR B C 1
ATOM 1591 O O . TYR B 1 70 ? 7.508 11.703 7.688 1 91.12 70 TYR B O 1
ATOM 1599 N N . LYS B 1 71 ? 5.496 11.742 6.742 1 91.44 71 LYS B N 1
ATOM 1600 C CA . LYS B 1 71 ? 5.156 10.391 7.18 1 91.44 71 LYS B CA 1
ATOM 1601 C C . LYS B 1 71 ? 5.496 9.359 6.105 1 91.44 71 LYS B C 1
ATOM 1603 O O . LYS B 1 71 ? 5.137 9.539 4.938 1 91.44 71 LYS B O 1
ATOM 1608 N N . ILE B 1 72 ? 6.203 8.328 6.516 1 93.44 72 ILE B N 1
ATOM 1609 C CA . ILE B 1 72 ? 6.625 7.301 5.57 1 93.44 72 ILE B CA 1
ATOM 1610 C C . ILE B 1 72 ? 5.824 6.023 5.812 1 93.44 72 ILE B C 1
ATOM 1612 O O . ILE B 1 72 ? 5.727 5.551 6.945 1 93.44 72 ILE B O 1
ATOM 1616 N N . ILE B 1 73 ? 5.238 5.523 4.75 1 94.44 73 ILE B N 1
ATOM 1617 C CA . ILE B 1 73 ? 4.527 4.25 4.789 1 94.44 73 ILE B CA 1
ATOM 1618 C C . ILE B 1 73 ? 5.227 3.244 3.875 1 94.44 73 ILE B C 1
ATOM 1620 O O . ILE B 1 73 ? 5.484 3.535 2.705 1 94.44 73 ILE B O 1
ATOM 1624 N N . VAL B 1 74 ? 5.543 2.121 4.449 1 96.62 74 VAL B N 1
ATOM 1625 C CA . VAL B 1 74 ? 6.117 1.038 3.654 1 96.62 74 VAL B CA 1
ATOM 1626 C C . VAL B 1 74 ? 5.203 -0.183 3.707 1 96.62 74 VAL B C 1
ATOM 1628 O O . VAL B 1 74 ? 4.863 -0.665 4.789 1 96.62 74 VAL B O 1
ATOM 1631 N N . HIS B 1 75 ? 4.75 -0.584 2.605 1 95.62 75 HIS B N 1
ATOM 1632 C CA . HIS B 1 75 ? 3.896 -1.757 2.447 1 95.62 75 HIS B CA 1
ATOM 1633 C C . HIS B 1 75 ? 4.582 -2.826 1.604 1 95.62 75 HIS B C 1
ATOM 1635 O O . HIS B 1 75 ? 5.059 -2.545 0.501 1 95.62 75 HIS B O 1
ATOM 1641 N N . CYS B 1 76 ? 4.707 -4.043 2.129 1 96.56 76 CYS B N 1
ATOM 1642 C CA . CYS B 1 76 ? 5.328 -5.156 1.412 1 96.56 76 CYS B CA 1
ATOM 1643 C C . CYS B 1 76 ? 4.336 -6.297 1.213 1 96.56 76 CYS B C 1
ATOM 1645 O O . CYS B 1 76 ? 3.635 -6.684 2.148 1 96.56 76 CYS B O 1
ATOM 1647 N N . MET B 1 77 ? 4.289 -6.809 0.02 1 93.88 77 MET B N 1
ATOM 1648 C CA . MET B 1 77 ? 3.449 -7.957 -0.32 1 93.88 77 MET B CA 1
ATOM 1649 C C . MET B 1 77 ? 4.262 -9.031 -1.034 1 93.88 77 MET B C 1
ATOM 1651 O O . MET B 1 77 ? 5.02 -8.734 -1.958 1 93.88 77 MET B O 1
ATOM 1655 N N . ILE B 1 78 ? 4.133 -10.273 -0.589 1 93.12 78 ILE B N 1
ATOM 1656 C CA . ILE B 1 78 ? 4.824 -11.398 -1.209 1 93.12 78 ILE B CA 1
ATOM 1657 C C . ILE B 1 78 ? 3.812 -12.477 -1.596 1 93.12 78 ILE B C 1
ATOM 1659 O O . ILE B 1 78 ? 2.896 -12.781 -0.829 1 93.12 78 ILE B O 1
ATOM 1663 N N . GLY B 1 79 ? 3.984 -13.039 -2.746 1 90.25 79 GLY B N 1
ATOM 1664 C CA . GLY B 1 79 ? 3.135 -14.125 -3.209 1 90.25 79 GLY B CA 1
ATOM 1665 C C . GLY B 1 79 ? 3.873 -15.133 -4.066 1 90.25 79 GLY B C 1
ATOM 1666 O O . GLY B 1 79 ? 5.016 -14.898 -4.469 1 90.25 79 GLY B O 1
ATOM 1667 N N . GLU B 1 80 ? 3.229 -16.25 -4.23 1 88.12 80 GLU B N 1
ATOM 1668 C CA . GLU B 1 80 ? 3.791 -17.281 -5.086 1 88.12 80 GLU B CA 1
ATOM 1669 C C . GLU B 1 80 ? 3.7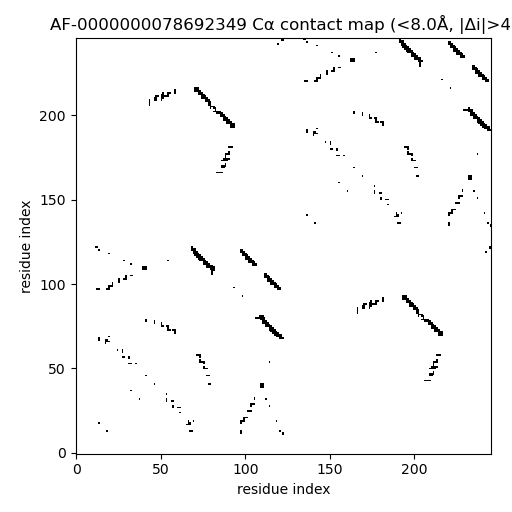32 -16.875 -6.559 1 88.12 80 GLU B C 1
ATOM 1671 O O . GLU B 1 80 ? 2.713 -16.375 -7.023 1 88.12 80 GLU B O 1
ATOM 1676 N N . GLN B 1 81 ? 4.898 -17.016 -7.242 1 82.94 81 GLN B N 1
ATOM 1677 C CA . GLN B 1 81 ? 4.961 -16.656 -8.664 1 82.94 81 GLN B CA 1
ATOM 1678 C C . GLN B 1 81 ? 4.559 -17.844 -9.531 1 82.94 81 GLN B C 1
ATOM 1680 O O . GLN B 1 81 ? 5.297 -18.828 -9.641 1 82.94 81 GLN B O 1
ATOM 1685 N N . ARG B 1 82 ? 3.332 -17.953 -10.242 1 74 82 ARG B N 1
ATOM 1686 C CA . ARG B 1 82 ? 2.93 -19.016 -11.156 1 74 82 ARG B CA 1
ATOM 1687 C C . ARG B 1 82 ? 2.287 -18.453 -12.414 1 74 82 ARG B C 1
ATOM 1689 O O . ARG B 1 82 ? 1.897 -19.203 -13.312 1 74 82 ARG B O 1
ATOM 1696 N N . GLY B 1 83 ? 2.389 -17.172 -12.602 1 69.25 83 GLY B N 1
ATOM 1697 C CA . GLY B 1 83 ? 1.596 -16.719 -13.734 1 69.25 83 GLY B CA 1
ATOM 1698 C C . GLY B 1 83 ? 2.109 -15.422 -14.336 1 69.25 83 GLY B C 1
ATOM 1699 O O . GLY B 1 83 ? 3.316 -15.156 -14.328 1 69.25 83 GLY B O 1
ATOM 1700 N N . GLU B 1 84 ? 1.15 -14.758 -15.094 1 66.75 84 GLU B N 1
ATOM 1701 C CA . GLU B 1 84 ? 1.423 -13.648 -16 1 66.75 84 GLU B CA 1
ATOM 1702 C C . GLU B 1 84 ? 1.635 -12.352 -15.227 1 66.75 84 GLU B C 1
ATOM 1704 O O . GLU B 1 84 ? 1.496 -11.258 -15.789 1 66.75 84 GLU B O 1
ATOM 1709 N N . GLY B 1 85 ? 1.787 -12.258 -14.039 1 76.44 85 GLY B N 1
ATOM 1710 C CA . GLY B 1 85 ? 2.291 -11.078 -13.359 1 76.44 85 GLY B CA 1
ATOM 1711 C C . GLY B 1 85 ? 1.212 -10.312 -12.609 1 76.44 85 GLY B C 1
ATOM 1712 O O . GLY B 1 85 ? 0.121 -10.844 -12.383 1 76.44 85 GLY B O 1
ATOM 1713 N N . MET B 1 86 ? 1.497 -9.258 -11.945 1 83 86 MET B N 1
ATOM 1714 C CA . MET B 1 86 ? 0.676 -8.391 -11.102 1 83 86 MET B CA 1
ATOM 1715 C C . MET B 1 86 ? 0.606 -6.98 -11.68 1 83 86 MET B C 1
ATOM 1717 O O . MET B 1 86 ? 1.556 -6.516 -12.312 1 83 86 MET B O 1
ATOM 1721 N N . ARG B 1 87 ? -0.57 -6.398 -11.609 1 87.69 87 ARG B N 1
ATOM 1722 C CA . ARG B 1 87 ? -0.771 -5 -11.977 1 87.69 87 ARG B CA 1
ATOM 1723 C C . ARG B 1 87 ? -1.271 -4.188 -10.781 1 87.69 87 ARG B C 1
ATOM 1725 O O . ARG B 1 87 ? -2.01 -4.703 -9.938 1 87.69 87 ARG B O 1
ATOM 1732 N N . THR B 1 88 ? -0.83 -2.949 -10.82 1 88.88 88 THR B N 1
ATOM 1733 C CA . THR B 1 88 ? -1.209 -2.146 -9.664 1 88.88 88 THR B CA 1
ATOM 1734 C C . THR B 1 88 ? -1.768 -0.796 -10.102 1 88.88 88 THR B C 1
ATOM 1736 O O . THR B 1 88 ? -1.381 -0.268 -11.148 1 88.88 88 THR B O 1
ATOM 1739 N N . GLY B 1 89 ? -2.785 -0.392 -9.328 1 87.81 89 GLY B N 1
ATOM 1740 C CA . GLY B 1 89 ? -3.311 0.962 -9.391 1 87.81 89 GL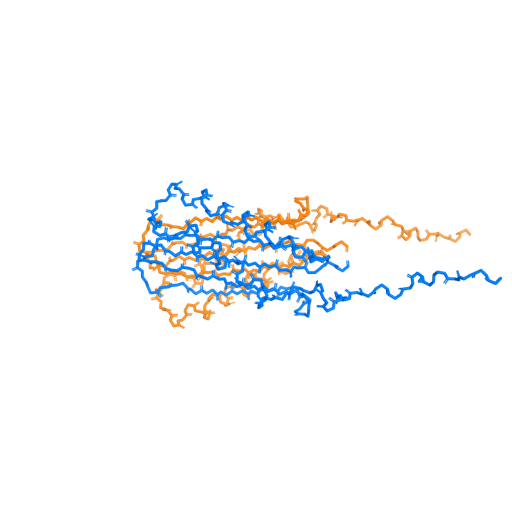Y B CA 1
ATOM 1741 C C . GLY B 1 89 ? -3.268 1.684 -8.062 1 87.81 89 GLY B C 1
ATOM 1742 O O . GLY B 1 89 ? -3.488 1.075 -7.012 1 87.81 89 GLY B O 1
ATOM 1743 N N . CYS B 1 90 ? -2.846 2.893 -8.125 1 81.94 90 CYS B N 1
ATOM 1744 C CA . CYS B 1 90 ? -2.754 3.697 -6.914 1 81.94 90 CYS B CA 1
ATOM 1745 C C . CYS B 1 90 ? -3.447 5.043 -7.098 1 81.94 90 CYS B C 1
ATOM 1747 O O . CYS B 1 90 ? -3.242 5.719 -8.109 1 81.94 90 CYS B O 1
ATOM 1749 N N . LYS B 1 91 ? -4.32 5.324 -6.227 1 79.94 91 LYS B N 1
ATOM 1750 C CA . LYS B 1 91 ? -4.996 6.621 -6.211 1 79.94 91 LYS B CA 1
ATOM 1751 C C . LYS B 1 91 ? -4.836 7.305 -4.859 1 79.94 91 LYS B C 1
ATOM 1753 O O . LYS B 1 91 ? -4.863 6.648 -3.814 1 79.94 91 LYS B O 1
ATOM 1758 N N . MET B 1 92 ? -4.398 8.469 -4.953 1 72.69 92 MET B N 1
ATOM 1759 C CA . MET B 1 92 ? -4.156 9.211 -3.721 1 72.69 92 MET B CA 1
ATOM 1760 C C . MET B 1 92 ? -4.965 10.508 -3.699 1 72.69 92 MET B C 1
ATOM 1762 O O . MET B 1 92 ? -5.195 11.117 -4.742 1 72.69 92 MET B O 1
ATOM 1766 N N . PHE B 1 93 ? -5.699 10.711 -2.646 1 67.94 93 PHE B N 1
ATOM 1767 C CA . PHE B 1 93 ? -6.25 12.039 -2.418 1 67.94 93 PHE B CA 1
ATOM 1768 C C . PHE B 1 93 ? -5.309 12.875 -1.562 1 67.94 93 PHE B C 1
ATOM 1770 O O . PHE B 1 93 ? -5.305 12.758 -0.335 1 67.94 93 PHE B O 1
ATOM 1777 N N . TRP B 1 94 ? -4.137 13.305 -2.24 1 61.5 94 TRP B N 1
ATOM 1778 C CA . TRP B 1 94 ? -3.182 14.188 -1.581 1 61.5 94 TRP B CA 1
ATOM 1779 C C . TRP B 1 94 ? -2.643 15.227 -2.557 1 61.5 94 TRP B C 1
ATOM 1781 O O . TRP B 1 94 ? -3.031 15.25 -3.727 1 61.5 94 TRP B O 1
ATOM 1791 N N . ASP B 1 95 ? -1.861 16.094 -1.895 1 71.25 95 ASP B N 1
ATOM 1792 C CA . ASP B 1 95 ? -1.136 17.109 -2.648 1 71.25 95 ASP B CA 1
ATOM 1793 C C . ASP B 1 95 ? -0.019 16.484 -3.48 1 71.25 95 ASP B C 1
ATOM 1795 O O . ASP B 1 95 ? 1.025 16.109 -2.943 1 71.25 95 ASP B O 1
ATOM 1799 N N . SER B 1 96 ? -0.294 16.297 -4.777 1 72 96 SER B N 1
ATOM 1800 C CA . SER B 1 96 ? 0.645 15.641 -5.684 1 72 96 SER B CA 1
ATOM 1801 C C . SER B 1 96 ? 1.958 16.406 -5.77 1 72 96 SER B C 1
ATOM 1803 O O . SER B 1 96 ? 2.959 15.891 -6.262 1 72 96 SER B O 1
ATOM 1805 N N . ASP B 1 97 ? 2.025 17.594 -5.207 1 77.75 97 ASP B N 1
ATOM 1806 C CA . ASP B 1 97 ? 3.258 18.375 -5.234 1 77.75 97 ASP B CA 1
ATOM 1807 C C . ASP B 1 97 ? 4.219 17.922 -4.137 1 77.75 97 ASP B C 1
ATOM 1809 O O . ASP B 1 97 ? 5.434 18.078 -4.266 1 77.75 97 ASP B O 1
ATOM 1813 N N . THR B 1 98 ? 3.674 17.453 -3.078 1 85.12 98 THR B N 1
ATOM 1814 C CA . THR B 1 98 ? 4.52 17.125 -1.935 1 85.12 98 THR B CA 1
ATOM 1815 C C . THR B 1 98 ? 4.48 15.625 -1.645 1 85.12 98 THR B C 1
ATOM 1817 O O . THR B 1 98 ? 5.508 15.016 -1.325 1 85.12 98 THR B O 1
ATOM 1820 N N . ASP B 1 99 ? 3.365 15.023 -1.848 1 90.25 99 ASP B N 1
ATOM 1821 C CA . ASP B 1 99 ? 3.227 13.586 -1.604 1 90.25 99 ASP B CA 1
ATOM 1822 C C . ASP B 1 99 ? 3.674 12.781 -2.818 1 90.25 99 ASP B C 1
ATOM 1824 O O . ASP B 1 99 ? 3.471 13.203 -3.961 1 90.25 99 ASP B O 1
ATOM 1828 N N . ASN B 1 100 ? 4.336 11.797 -2.641 1 92.31 100 ASN B N 1
ATOM 1829 C CA . ASN B 1 100 ? 4.758 10.914 -3.723 1 92.31 100 ASN B CA 1
ATOM 1830 C C . ASN B 1 100 ? 4.871 9.461 -3.25 1 92.31 100 ASN B C 1
ATOM 1832 O O . ASN B 1 100 ? 4.684 9.172 -2.066 1 92.31 100 ASN B O 1
ATOM 1836 N N . TYR B 1 101 ? 5.02 8.562 -4.195 1 93.5 101 TYR B N 1
ATOM 1837 C CA . TYR B 1 101 ? 5.223 7.16 -3.859 1 93.5 101 TYR B CA 1
ATOM 1838 C C . TYR B 1 101 ? 6.031 6.453 -4.941 1 93.5 101 TYR B C 1
ATOM 1840 O O . TYR B 1 101 ? 6.223 6.988 -6.035 1 93.5 101 TYR B O 1
ATOM 1848 N N . PHE B 1 102 ? 6.523 5.301 -4.602 1 95.19 102 PHE B N 1
ATOM 1849 C CA . PHE B 1 102 ? 7.105 4.414 -5.605 1 95.19 102 PHE B CA 1
ATOM 1850 C C . PHE B 1 102 ? 6.848 2.957 -5.25 1 95.19 102 PHE B C 1
ATOM 1852 O O . PHE B 1 102 ? 6.48 2.643 -4.117 1 95.19 102 PHE B O 1
ATOM 1859 N N . GLU B 1 103 ? 6.977 2.158 -6.289 1 95.69 103 GLU B N 1
ATOM 1860 C CA . GLU B 1 103 ? 6.801 0.715 -6.148 1 95.69 103 GLU B CA 1
ATOM 1861 C C . GLU B 1 103 ? 7.988 -0.044 -6.738 1 95.69 103 GLU B C 1
ATOM 1863 O O . GLU B 1 103 ? 8.461 0.28 -7.832 1 95.69 103 GLU B O 1
ATOM 1868 N N . GLU B 1 104 ? 8.516 -0.909 -5.984 1 96.5 104 GLU B N 1
ATOM 1869 C CA . GLU B 1 104 ? 9.547 -1.819 -6.465 1 96.5 104 GLU B CA 1
ATOM 1870 C C . GLU B 1 104 ? 9.062 -3.266 -6.445 1 96.5 104 GLU B C 1
ATOM 1872 O O . GLU B 1 104 ? 8.383 -3.686 -5.504 1 96.5 104 GLU B O 1
ATOM 1877 N N . VAL B 1 105 ? 9.375 -3.959 -7.555 1 94.44 105 VAL B N 1
ATOM 1878 C CA . VAL B 1 105 ? 8.914 -5.34 -7.684 1 94.44 105 VAL B CA 1
ATOM 1879 C C . VAL B 1 105 ? 10.117 -6.27 -7.848 1 94.44 105 VAL B C 1
ATOM 1881 O O . VAL B 1 105 ? 11.07 -5.945 -8.555 1 94.44 105 VAL B O 1
ATOM 1884 N N . TYR B 1 106 ? 10.055 -7.328 -7.117 1 95.75 106 TYR B N 1
ATOM 1885 C CA . TYR B 1 106 ? 11 -8.43 -7.242 1 95.75 106 TYR B CA 1
ATOM 1886 C C . TYR B 1 106 ? 10.305 -9.703 -7.711 1 95.75 106 TYR B C 1
ATOM 1888 O O . TYR B 1 106 ? 9.266 -10.086 -7.156 1 95.75 106 TYR B O 1
ATOM 1896 N N . VAL B 1 107 ? 10.891 -10.281 -8.75 1 92.81 107 VAL B N 1
ATOM 1897 C CA . VAL B 1 107 ? 10.305 -11.516 -9.258 1 92.81 107 VAL B CA 1
ATOM 1898 C C . VAL B 1 107 ? 11.375 -12.602 -9.367 1 92.81 107 VAL B C 1
ATOM 1900 O O . VAL B 1 107 ? 12.469 -12.352 -9.883 1 92.81 107 VAL B O 1
ATOM 1903 N N . SER B 1 108 ? 11.094 -13.719 -8.844 1 92.81 108 SER B N 1
ATOM 1904 C CA . SER B 1 108 ? 11.875 -14.93 -9.055 1 92.81 108 SER B CA 1
ATOM 1905 C C . SER B 1 108 ? 11.023 -16.047 -9.641 1 92.81 108 SER B C 1
ATOM 1907 O O . SER B 1 108 ? 9.852 -15.844 -9.953 1 92.81 108 SER B O 1
ATOM 1909 N N . LYS B 1 109 ? 11.617 -17.203 -9.828 1 89.94 109 LYS B N 1
ATOM 1910 C CA . LYS B 1 109 ? 10.859 -18.344 -10.32 1 89.94 109 LYS B CA 1
ATOM 1911 C C . LYS B 1 109 ? 9.867 -18.844 -9.273 1 89.94 109 LYS B C 1
ATOM 1913 O O . LYS B 1 109 ? 8.875 -19.484 -9.609 1 89.94 109 LYS B O 1
ATOM 1918 N N . HIS B 1 110 ? 10.094 -18.547 -8.008 1 88.94 110 HIS B N 1
ATOM 1919 C CA . HIS B 1 110 ? 9.32 -19.109 -6.906 1 88.94 110 HIS B CA 1
ATOM 1920 C C . HIS B 1 110 ? 8.297 -18.109 -6.387 1 88.94 110 HIS B C 1
ATOM 1922 O O . HIS B 1 110 ? 7.207 -18.5 -5.953 1 88.94 110 HIS B O 1
ATOM 1928 N N . LEU B 1 111 ? 8.703 -16.812 -6.344 1 92 111 LEU B N 1
ATOM 1929 C CA . LEU B 1 111 ? 7.848 -15.852 -5.668 1 92 111 LEU B CA 1
ATOM 1930 C C . LEU B 1 111 ? 7.973 -14.469 -6.309 1 92 111 LEU B C 1
ATOM 1932 O O . LEU B 1 111 ? 8.93 -14.211 -7.043 1 92 111 LEU B O 1
ATOM 1936 N N . PHE B 1 112 ? 6.969 -13.664 -6.094 1 92.25 112 PHE B N 1
ATOM 1937 C CA . PHE B 1 112 ? 7.066 -12.234 -6.363 1 92.25 112 PHE B CA 1
ATOM 1938 C C . PHE B 1 112 ? 6.91 -11.43 -5.078 1 92.25 112 PHE B C 1
ATOM 1940 O O . PHE B 1 112 ? 6.289 -11.898 -4.117 1 92.25 112 PHE B O 1
ATOM 1947 N N . ALA B 1 113 ? 7.504 -10.328 -5.086 1 94.38 113 ALA B N 1
ATOM 1948 C CA . ALA B 1 113 ? 7.371 -9.406 -3.959 1 94.38 113 ALA B CA 1
ATOM 1949 C C . ALA B 1 113 ? 7.273 -7.961 -4.441 1 94.38 113 ALA B C 1
ATOM 1951 O O . ALA B 1 113 ? 7.961 -7.562 -5.383 1 94.38 113 ALA B O 1
ATOM 1952 N N . THR B 1 114 ? 6.418 -7.258 -3.805 1 94.81 114 THR B N 1
ATOM 1953 C CA . THR B 1 114 ? 6.273 -5.836 -4.086 1 94.81 114 THR B CA 1
ATOM 1954 C C . THR B 1 114 ? 6.48 -5.012 -2.816 1 94.81 114 THR B C 1
ATOM 1956 O O . THR B 1 114 ? 6.031 -5.402 -1.736 1 94.81 114 THR B O 1
ATOM 1959 N N . VAL B 1 115 ? 7.203 -3.986 -2.965 1 96.94 115 VAL B N 1
ATOM 1960 C CA . VAL B 1 115 ? 7.316 -2.984 -1.909 1 96.94 115 VAL B CA 1
ATOM 1961 C C . VAL B 1 115 ? 6.809 -1.638 -2.418 1 96.94 115 VAL B C 1
ATOM 1963 O O . VAL B 1 115 ? 7.262 -1.148 -3.457 1 96.94 115 VAL B O 1
ATOM 1966 N N . THR B 1 116 ? 5.875 -1.131 -1.738 1 96.12 116 THR B N 1
ATOM 1967 C CA . THR B 1 116 ? 5.367 0.205 -2.027 1 96.12 116 THR B CA 1
ATOM 1968 C C . THR B 1 116 ? 5.676 1.162 -0.879 1 96.12 116 THR B C 1
ATOM 1970 O O . THR B 1 116 ? 5.445 0.837 0.287 1 96.12 116 THR B O 1
ATOM 1973 N N . VAL B 1 117 ? 6.223 2.287 -1.251 1 96.06 117 VAL B N 1
ATOM 1974 C CA . VAL B 1 117 ? 6.574 3.285 -0.247 1 96.06 117 VAL B CA 1
ATOM 1975 C C . VAL B 1 117 ? 5.848 4.598 -0.546 1 96.06 117 VAL B C 1
ATOM 1977 O O . VAL B 1 117 ? 5.863 5.074 -1.684 1 96.06 117 VAL B O 1
ATOM 1980 N N . PHE B 1 118 ? 5.254 5.109 0.496 1 94.31 118 PHE B N 1
ATOM 1981 C CA . PHE B 1 118 ? 4.578 6.398 0.392 1 94.31 118 PHE B CA 1
ATOM 1982 C C . PHE B 1 118 ? 5.262 7.441 1.269 1 94.31 118 PHE B C 1
ATOM 1984 O O . PHE B 1 118 ? 5.598 7.164 2.422 1 94.31 118 PHE B O 1
ATOM 1991 N N . GLY B 1 119 ? 5.52 8.57 0.748 1 93.75 119 GLY B N 1
ATOM 1992 C CA . GLY B 1 119 ? 5.867 9.766 1.499 1 93.75 119 GLY B CA 1
ATOM 1993 C C . GLY B 1 119 ? 4.746 10.789 1.539 1 93.75 119 GLY B C 1
ATOM 1994 O O . GLY B 1 119 ? 4.402 11.383 0.513 1 93.75 119 GLY B O 1
ATOM 1995 N N . VAL B 1 120 ? 4.238 10.992 2.705 1 92.12 120 VAL B N 1
ATOM 1996 C CA . VAL B 1 120 ? 3.102 11.891 2.879 1 92.12 120 VAL B CA 1
ATOM 1997 C C . VAL B 1 120 ? 3.529 13.117 3.684 1 92.12 120 VAL B C 1
ATOM 1999 O O . VAL B 1 120 ? 3.852 13.008 4.867 1 92.12 120 VAL B O 1
ATOM 2002 N N . TYR B 1 121 ? 3.445 14.219 3.018 1 90.38 121 TYR B N 1
ATOM 2003 C CA . TYR B 1 121 ? 3.949 15.453 3.623 1 90.38 121 TYR B CA 1
ATOM 2004 C C . TYR B 1 121 ? 2.971 15.984 4.66 1 90.38 121 TYR B C 1
ATOM 2006 O O . TYR B 1 121 ? 1.76 16.016 4.422 1 90.38 121 TYR B O 1
ATOM 2014 N N . GLN B 1 122 ? 3.508 16.422 5.801 1 86.25 122 GLN B N 1
ATOM 2015 C CA . GLN B 1 122 ? 2.729 17.016 6.879 1 86.25 122 GLN B CA 1
ATOM 2016 C C . GLN B 1 122 ? 2.844 18.547 6.855 1 86.25 122 GLN B C 1
ATOM 2018 O O . GLN B 1 122 ? 3.932 19.094 7.047 1 86.25 122 GLN B O 1
ATOM 2023 N N . TYR B 1 123 ? 1.723 19.141 6.648 1 81.38 123 TYR B N 1
ATOM 2024 C CA . TYR B 1 123 ? 1.737 20.594 6.582 1 81.38 123 TYR B CA 1
ATOM 2025 C C . TYR B 1 123 ? 1.75 21.203 7.98 1 81.38 123 TYR B C 1
ATOM 2027 O O . TYR B 1 123 ? 1.19 20.625 8.914 1 81.38 123 TYR B O 1
#